Protein AF-A0A953X8Q7-F1 (afdb_monomer_lite)

Radius of gyration: 29.08 Å; chains: 1; bounding box: 88×38×94 Å

Sequence (220 aa):
MEESSAEGSDAPSERQLEYAWRWFEFHANQRTKIFNYMIVSCAILVAAYSDAIESHHFSAFTIALVGMLFSFCFGRLDRRNRELIWLSEDVLRELEKDFIFKSSTMSFSRSIDGHKKLFRTTRSILTRDAHDCVDGQGIGFRDITQQKGYFSSWFHVINSHKGEEGRLWRKQFVCGHHRFWFPFVSSAFLMLFFVFLIVSIIAMFSGAGGAEIERSIGET

Foldseek 3Di:
DDPPPPPPPPQPDPVLLVVLVVQLVVLVVVLVVLVVVLVVVLVVLVVQLVVCVPPPLPSNLVSLVVLLVVLVVSLVVNVVSVVSNVVSVVSNVVNVVRVVVVVVCVVCVVVVPPDDDDDPDPPDDPPDPDPPPPDDDDDDDPDPVVPPVVVVVVVCVLVVPPDPVSVVVVVCVVVCVVVPVPNVVSVVSSVVSVVSNVSSVVSVVVVVVVVVVVVVVVVD

Structure (mmCIF, N/CA/C/O backbone):
data_AF-A0A953X8Q7-F1
#
_entry.id   AF-A0A953X8Q7-F1
#
loop_
_atom_site.group_PDB
_atom_site.id
_atom_site.type_symbol
_atom_site.label_atom_id
_atom_site.label_alt_id
_atom_site.label_comp_id
_atom_site.label_asym_id
_atom_site.label_entity_id
_atom_site.label_seq_id
_atom_site.pdbx_PDB_ins_code
_atom_site.Cartn_x
_atom_site.Cartn_y
_atom_site.Cartn_z
_atom_site.occupancy
_atom_site.B_iso_or_equiv
_atom_site.auth_seq_id
_atom_site.auth_comp_id
_atom_site.auth_asym_id
_atom_site.auth_atom_id
_atom_site.pdbx_PDB_model_num
ATOM 1 N N . MET A 1 1 ? -55.482 4.670 28.794 1.00 48.78 1 MET A N 1
ATOM 2 C CA . MET A 1 1 ? -54.552 4.503 27.663 1.00 48.78 1 MET A CA 1
ATOM 3 C C . MET A 1 1 ? -53.172 4.731 28.250 1.00 48.78 1 MET A C 1
ATOM 5 O O . MET A 1 1 ? -52.783 5.872 28.449 1.00 48.78 1 MET A O 1
ATOM 9 N N . GLU A 1 2 ? -52.562 3.656 28.748 1.00 47.00 2 GLU A N 1
ATOM 10 C CA . GLU A 1 2 ? -51.271 3.695 29.438 1.00 47.00 2 GLU A CA 1
ATOM 11 C C . GLU A 1 2 ? -50.161 3.843 28.402 1.00 47.00 2 GLU A C 1
ATOM 13 O O . GLU A 1 2 ? -49.891 2.944 27.607 1.00 47.00 2 GLU A O 1
ATOM 18 N N . GLU A 1 3 ? -49.553 5.020 28.401 1.00 50.91 3 GLU A N 1
ATOM 19 C CA . GLU A 1 3 ? -48.318 5.314 27.698 1.00 50.91 3 GLU A CA 1
ATOM 20 C C . GLU A 1 3 ? -47.185 4.631 28.477 1.00 50.91 3 GLU A C 1
ATOM 22 O O . GLU A 1 3 ? -46.677 5.138 29.475 1.00 50.91 3 GLU A O 1
ATOM 27 N N . SER A 1 4 ? -46.876 3.399 28.068 1.00 52.94 4 SER A N 1
ATOM 28 C CA . SER A 1 4 ? -45.717 2.622 28.507 1.00 52.94 4 SER A CA 1
ATOM 29 C C . SER A 1 4 ? -44.447 3.331 28.034 1.00 52.94 4 SER A C 1
ATOM 31 O O . SER A 1 4 ? -43.912 3.037 26.964 1.00 52.94 4 SER A O 1
ATOM 33 N N . SER A 1 5 ? -43.995 4.293 28.835 1.00 48.69 5 SER A N 1
ATOM 34 C CA . SER A 1 5 ? -42.743 5.025 28.690 1.00 48.69 5 SER A CA 1
ATOM 35 C C . SER A 1 5 ? -41.586 4.045 28.521 1.00 48.69 5 SER A C 1
ATOM 37 O O . SER A 1 5 ? -41.145 3.408 29.477 1.00 48.69 5 SER A O 1
ATOM 39 N N . ALA A 1 6 ? -41.109 3.923 27.285 1.00 49.59 6 ALA A N 1
ATOM 40 C CA . ALA A 1 6 ? -39.886 3.229 26.934 1.00 49.59 6 ALA A CA 1
ATOM 41 C C . ALA A 1 6 ? -38.698 3.951 27.585 1.00 49.59 6 ALA A C 1
ATOM 43 O O . ALA A 1 6 ? -38.043 4.798 26.981 1.00 49.59 6 ALA A O 1
ATOM 44 N N . GLU A 1 7 ? -38.424 3.618 28.842 1.00 47.72 7 GLU A N 1
ATOM 45 C CA . GLU A 1 7 ? -37.160 3.901 29.511 1.00 47.72 7 GLU A CA 1
ATOM 46 C C . GLU A 1 7 ? -36.106 2.946 28.927 1.00 47.72 7 GLU A C 1
ATOM 48 O O . GLU A 1 7 ? -35.646 1.993 29.552 1.00 47.72 7 GLU A O 1
ATOM 53 N N . GLY A 1 8 ? -35.789 3.153 27.646 1.00 55.03 8 GLY A N 1
ATOM 54 C CA . GLY A 1 8 ? -34.650 2.528 26.996 1.00 55.03 8 GLY A CA 1
ATOM 55 C C . GLY A 1 8 ? -33.407 3.073 27.673 1.00 55.03 8 GLY A C 1
ATOM 56 O O . GLY A 1 8 ? -33.064 4.235 27.490 1.00 55.03 8 GLY A O 1
ATOM 57 N N . SER A 1 9 ? -32.776 2.268 28.523 1.00 52.97 9 SER A N 1
ATOM 58 C CA . SER A 1 9 ? -31.581 2.680 29.242 1.00 52.97 9 SER A CA 1
ATOM 59 C C . SER A 1 9 ? -30.517 3.128 28.238 1.00 52.97 9 SER A C 1
ATOM 61 O O . SER A 1 9 ? -29.942 2.297 27.538 1.00 52.97 9 SER A O 1
ATOM 63 N N . ASP A 1 10 ? -30.230 4.428 28.192 1.00 62.47 10 ASP A N 1
ATOM 64 C CA . ASP A 1 10 ? -29.231 5.043 27.306 1.00 62.47 10 ASP A CA 1
ATOM 65 C C . ASP A 1 10 ? -27.790 4.737 27.772 1.00 62.47 10 ASP A C 1
ATOM 67 O O . ASP A 1 10 ? -26.922 5.602 27.829 1.00 62.47 10 ASP A O 1
ATOM 71 N N . ALA A 1 11 ? -27.541 3.524 28.271 1.00 62.31 11 ALA A N 1
ATOM 72 C CA . ALA A 1 11 ? -26.192 3.024 28.474 1.00 62.31 11 ALA A CA 1
ATOM 73 C C . ALA A 1 11 ? -25.738 2.408 27.155 1.00 62.31 11 ALA A C 1
ATOM 75 O O . ALA A 1 11 ? -26.511 1.623 26.593 1.00 62.31 11 ALA A O 1
ATOM 76 N N . PRO A 1 12 ? -24.508 2.674 26.693 1.00 64.69 12 PRO A N 1
ATOM 77 C CA . PRO A 1 12 ? -23.952 1.834 25.662 1.00 64.69 12 PRO A CA 1
ATOM 78 C C . PRO A 1 12 ? -23.982 0.389 26.149 1.00 64.69 12 PRO A C 1
ATOM 80 O O . PRO A 1 12 ? -23.505 0.055 27.234 1.00 64.69 12 PRO A O 1
ATOM 83 N N . SER A 1 13 ? -24.633 -0.461 25.369 1.00 81.62 13 SER A N 1
ATOM 84 C CA . SER A 1 13 ? -24.682 -1.884 25.657 1.00 81.62 13 SER A CA 1
ATOM 85 C C . SER A 1 13 ? -23.292 -2.479 25.450 1.00 81.62 13 SER A C 1
ATOM 87 O O . SER A 1 13 ? -22.549 -2.061 24.562 1.00 81.62 13 SER A O 1
ATOM 89 N N . GLU A 1 14 ? -22.956 -3.516 26.212 1.00 85.88 14 GLU A N 1
ATOM 90 C CA . GLU A 1 14 ? -21.742 -4.319 26.000 1.00 85.88 14 GLU A CA 1
ATOM 91 C C . GLU A 1 14 ? -21.595 -4.759 24.528 1.00 85.88 14 GLU A C 1
ATOM 93 O O . GLU A 1 14 ? -20.496 -4.808 23.982 1.00 85.88 14 GLU A O 1
ATOM 98 N N . ARG A 1 15 ? -22.725 -4.966 23.837 1.00 87.69 15 ARG A N 1
ATOM 99 C CA . ARG A 1 15 ? -22.778 -5.285 22.404 1.00 87.69 15 ARG A CA 1
ATOM 100 C C . ARG A 1 15 ? -22.264 -4.160 21.503 1.00 87.69 15 ARG A C 1
ATOM 102 O O . ARG A 1 15 ? -21.645 -4.458 20.488 1.00 87.69 15 ARG A O 1
ATOM 109 N N . GLN A 1 16 ? -22.524 -2.896 21.836 1.00 90.31 16 GLN A N 1
ATOM 110 C CA . GLN A 1 16 ? -22.019 -1.752 21.066 1.00 90.31 16 GLN A CA 1
ATOM 111 C C . GLN A 1 16 ? -20.505 -1.619 21.217 1.00 90.31 16 GLN A C 1
ATOM 113 O O . GLN A 1 16 ? -19.820 -1.400 20.221 1.00 90.31 16 GLN A O 1
ATOM 118 N N . LEU A 1 17 ? -19.987 -1.819 22.434 1.00 90.12 17 LEU A N 1
ATOM 119 C CA . LEU A 1 17 ? -18.548 -1.814 22.690 1.00 90.12 17 LEU A CA 1
ATOM 120 C C . LEU A 1 17 ? -17.847 -2.957 21.943 1.00 90.12 17 LEU A C 1
ATOM 122 O O . LEU A 1 17 ? -16.886 -2.717 21.217 1.00 90.12 17 LEU A O 1
ATOM 126 N N . GLU A 1 18 ? -18.375 -4.180 22.045 1.00 91.00 18 GLU A N 1
ATOM 127 C CA . GLU A 1 18 ? -17.857 -5.351 21.327 1.00 91.00 18 GLU A CA 1
ATOM 128 C C . GLU A 1 18 ? -17.887 -5.145 19.803 1.00 91.00 18 GLU A C 1
ATOM 130 O O . GLU A 1 18 ? -16.933 -5.484 19.101 1.00 91.00 18 GLU A O 1
ATOM 135 N N . TYR A 1 19 ? -18.964 -4.561 19.267 1.00 94.00 19 TYR A N 1
ATOM 136 C CA . TYR A 1 19 ? -19.063 -4.247 17.842 1.00 94.00 19 TYR A CA 1
ATOM 137 C C . TYR A 1 19 ? -18.018 -3.211 17.406 1.00 94.00 19 TYR A C 1
ATOM 139 O O . TYR A 1 19 ? -17.304 -3.443 16.428 1.00 94.00 19 TYR A O 1
ATOM 147 N N . ALA A 1 20 ? -17.889 -2.100 18.139 1.00 93.25 20 ALA A N 1
ATOM 148 C CA . ALA A 1 20 ? -16.909 -1.055 17.848 1.00 93.25 20 ALA A CA 1
ATOM 149 C C . ALA A 1 20 ? -15.471 -1.595 17.910 1.00 93.25 20 ALA A C 1
ATOM 151 O O . ALA A 1 20 ? -14.655 -1.298 17.035 1.00 93.25 20 ALA A O 1
ATOM 152 N N . TRP A 1 21 ? -15.186 -2.459 18.887 1.00 94.38 21 TRP A N 1
ATOM 153 C CA . TRP A 1 21 ? -13.894 -3.122 19.020 1.00 94.38 21 TRP A CA 1
ATOM 154 C C . TRP A 1 21 ? -13.586 -4.041 17.834 1.00 94.38 21 TRP A C 1
ATOM 156 O O . TRP A 1 21 ? -12.521 -3.929 17.223 1.00 94.38 21 TRP A O 1
ATOM 166 N N . ARG A 1 22 ? -14.532 -4.904 17.440 1.00 94.75 22 ARG A N 1
ATOM 167 C CA . ARG A 1 22 ? -14.375 -5.780 16.263 1.00 94.75 22 ARG A CA 1
ATOM 168 C C . ARG A 1 22 ? -14.175 -4.988 14.975 1.00 94.75 22 ARG A C 1
ATOM 170 O O . ARG A 1 22 ? -13.391 -5.398 14.121 1.00 94.75 22 ARG A O 1
ATOM 177 N N . TRP A 1 23 ? -14.869 -3.862 14.830 1.00 94.88 23 TRP A N 1
ATOM 178 C CA . TRP A 1 23 ? -14.719 -2.970 13.683 1.00 94.88 23 TRP A CA 1
ATOM 179 C C . TRP A 1 23 ? -13.321 -2.331 13.633 1.00 94.88 23 TRP A C 1
ATOM 181 O O . TRP A 1 23 ? -12.663 -2.363 12.589 1.00 94.88 23 TRP A O 1
ATOM 191 N N . PHE A 1 24 ? -12.825 -1.820 14.765 1.00 93.94 24 PHE A N 1
ATOM 192 C CA . PHE A 1 24 ? -11.452 -1.320 14.889 1.00 93.94 24 PHE A CA 1
ATOM 193 C C . PHE A 1 24 ? -10.424 -2.407 14.539 1.00 93.94 24 PHE A C 1
ATOM 195 O O . PHE A 1 24 ? -9.555 -2.196 13.687 1.00 93.94 24 PHE A O 1
ATOM 202 N N . GLU A 1 25 ? -10.553 -3.597 15.138 1.00 93.62 25 GLU A N 1
ATOM 203 C CA . GLU A 1 25 ? -9.652 -4.732 14.908 1.00 93.62 25 GLU A CA 1
ATOM 204 C C . GLU A 1 25 ? -9.628 -5.139 13.428 1.00 93.62 25 GLU A C 1
ATOM 206 O O . GLU A 1 25 ? -8.561 -5.377 12.850 1.00 93.62 25 GLU A O 1
ATOM 211 N N . PHE A 1 26 ? -10.796 -5.184 12.785 1.00 95.06 26 PHE A N 1
ATOM 212 C CA . PHE A 1 26 ? -10.917 -5.509 11.370 1.00 95.06 26 PHE A CA 1
ATOM 213 C C . PHE A 1 26 ? -10.098 -4.556 10.484 1.00 95.06 26 PHE A C 1
ATOM 215 O O . PHE A 1 26 ? -9.301 -5.010 9.654 1.00 95.06 26 PHE A O 1
ATOM 222 N N . HIS A 1 27 ? -10.232 -3.241 10.679 1.00 92.25 27 HIS A N 1
ATOM 223 C CA . HIS A 1 27 ? -9.517 -2.253 9.866 1.00 92.25 27 HIS A CA 1
ATOM 224 C C . HIS A 1 27 ? -8.029 -2.136 10.207 1.00 92.25 27 HIS A C 1
ATOM 226 O O . HIS A 1 27 ? -7.212 -1.931 9.299 1.00 92.25 27 HIS A O 1
ATOM 232 N N . ALA A 1 28 ? -7.656 -2.336 11.474 1.00 90.06 28 ALA A N 1
ATOM 233 C CA . ALA A 1 28 ? -6.261 -2.441 11.885 1.00 90.06 28 ALA A CA 1
ATOM 234 C C . ALA A 1 28 ? -5.567 -3.613 11.167 1.00 90.06 28 ALA A C 1
ATOM 236 O O . ALA A 1 28 ? -4.535 -3.425 10.517 1.00 90.06 28 ALA A O 1
ATOM 237 N N . ASN A 1 29 ? -6.194 -4.794 11.171 1.00 91.88 29 ASN A N 1
ATOM 238 C CA . ASN A 1 29 ? -5.685 -5.977 10.474 1.00 91.88 29 ASN A CA 1
ATOM 239 C C . ASN A 1 29 ? -5.614 -5.778 8.954 1.00 91.88 29 ASN A C 1
ATOM 241 O O . ASN A 1 29 ? -4.653 -6.200 8.302 1.00 91.88 29 ASN A O 1
ATOM 245 N N . GLN A 1 30 ? -6.610 -5.111 8.368 1.00 93.81 30 GLN A N 1
ATOM 246 C CA . GLN A 1 30 ? -6.614 -4.787 6.943 1.00 93.81 30 GLN A CA 1
ATOM 247 C C . GLN A 1 30 ? -5.419 -3.900 6.557 1.00 93.81 30 GLN A C 1
ATOM 249 O O . GLN A 1 30 ? -4.782 -4.151 5.532 1.00 93.81 30 GLN A O 1
ATOM 254 N N . ARG A 1 31 ? -5.059 -2.915 7.390 1.00 93.00 31 ARG A N 1
ATOM 255 C CA . ARG A 1 31 ? -3.908 -2.034 7.138 1.00 93.00 31 ARG A CA 1
ATOM 256 C C . ARG A 1 31 ? -2.582 -2.800 7.134 1.00 93.00 31 ARG A C 1
ATOM 258 O O . ARG A 1 31 ? -1.771 -2.598 6.232 1.00 93.00 31 ARG A O 1
ATOM 265 N N . THR A 1 32 ? -2.385 -3.724 8.074 1.00 90.81 32 THR A N 1
ATOM 266 C CA . THR A 1 32 ? -1.184 -4.577 8.121 1.00 90.81 32 THR A CA 1
ATOM 267 C C . THR A 1 32 ? -1.067 -5.476 6.888 1.00 90.81 32 THR A C 1
ATOM 269 O O . THR A 1 32 ? 0.016 -5.597 6.318 1.00 90.81 32 THR A O 1
ATOM 272 N N . LYS A 1 33 ? -2.175 -6.067 6.418 1.00 94.31 33 LYS A N 1
ATOM 273 C CA . LYS A 1 33 ? -2.184 -6.874 5.181 1.00 94.31 33 LYS A CA 1
ATOM 274 C C . LYS A 1 33 ? -1.744 -6.063 3.965 1.00 94.31 33 LYS A C 1
ATOM 276 O O . LYS A 1 33 ? -0.877 -6.503 3.217 1.00 94.31 33 LYS A O 1
ATOM 281 N N . ILE A 1 34 ? -2.341 -4.884 3.781 1.00 93.12 34 ILE A N 1
ATOM 282 C CA . ILE A 1 34 ? -2.043 -3.997 2.649 1.00 93.12 34 ILE A CA 1
ATOM 283 C C . ILE A 1 34 ? -0.567 -3.584 2.674 1.00 93.12 34 ILE A C 1
ATOM 285 O O . ILE A 1 34 ? 0.095 -3.629 1.641 1.00 93.12 34 ILE A O 1
ATOM 289 N N . PHE A 1 35 ? -0.028 -3.256 3.850 1.00 90.38 35 PHE A N 1
ATOM 290 C CA . PHE A 1 35 ? 1.387 -2.922 4.003 1.00 90.38 35 PHE A CA 1
ATOM 291 C C . PHE A 1 35 ? 2.319 -4.065 3.582 1.00 90.38 35 PHE A C 1
ATOM 293 O O . PHE A 1 35 ? 3.262 -3.844 2.823 1.00 90.38 35 PHE A O 1
ATOM 300 N N . ASN A 1 36 ? 2.031 -5.294 4.015 1.00 94.25 36 ASN A N 1
ATOM 301 C CA . ASN A 1 36 ? 2.839 -6.455 3.646 1.00 94.25 36 ASN A CA 1
ATOM 302 C C . ASN A 1 36 ? 2.823 -6.695 2.129 1.00 94.25 36 ASN A C 1
ATOM 304 O O . ASN A 1 36 ? 3.876 -6.911 1.530 1.00 94.25 36 ASN A O 1
ATOM 308 N N . TYR A 1 37 ? 1.653 -6.598 1.489 1.00 95.06 37 TYR A N 1
ATOM 309 C CA . TYR A 1 37 ? 1.552 -6.732 0.033 1.00 95.06 37 TYR A CA 1
ATOM 310 C C . TYR A 1 37 ? 2.300 -5.632 -0.716 1.00 95.06 37 TYR A C 1
ATOM 312 O O . TYR A 1 37 ? 2.920 -5.913 -1.741 1.00 95.06 37 TYR A O 1
ATOM 320 N N . MET A 1 38 ? 2.286 -4.404 -0.200 1.00 93.69 38 MET A N 1
ATOM 321 C CA . MET A 1 38 ? 3.027 -3.290 -0.783 1.00 93.69 38 MET A CA 1
ATOM 322 C C . MET A 1 38 ? 4.537 -3.566 -0.791 1.00 93.69 38 MET A C 1
ATOM 324 O O . MET A 1 38 ? 5.164 -3.397 -1.831 1.00 93.69 38 MET A O 1
ATOM 328 N N . ILE A 1 39 ? 5.114 -4.034 0.326 1.00 94.56 39 ILE A N 1
ATOM 329 C CA . ILE A 1 39 ? 6.554 -4.346 0.409 1.00 94.56 39 ILE A CA 1
ATOM 330 C C . ILE A 1 39 ? 6.933 -5.445 -0.585 1.00 94.56 39 ILE A C 1
ATOM 332 O O . ILE A 1 39 ? 7.884 -5.278 -1.345 1.00 94.56 39 ILE A O 1
ATOM 336 N N . VAL A 1 40 ? 6.182 -6.550 -0.600 1.00 97.44 40 VAL A N 1
ATOM 337 C CA . VAL A 1 40 ? 6.463 -7.683 -1.497 1.00 97.44 40 VAL A CA 1
ATOM 338 C C . VAL A 1 40 ? 6.368 -7.253 -2.960 1.00 97.44 40 VAL A C 1
ATOM 340 O O . VAL A 1 40 ? 7.268 -7.531 -3.748 1.00 97.44 40 VAL A O 1
ATOM 343 N N . SER A 1 41 ? 5.315 -6.518 -3.317 1.00 95.44 41 SER A N 1
ATOM 344 C CA . SER A 1 41 ? 5.124 -6.032 -4.688 1.00 95.44 41 SER A CA 1
ATOM 345 C C . SER A 1 41 ? 6.216 -5.043 -5.091 1.00 95.44 41 SER A C 1
ATOM 347 O O . SER A 1 41 ? 6.718 -5.104 -6.209 1.00 95.44 41 SER A O 1
ATOM 349 N N . CYS A 1 42 ? 6.634 -4.163 -4.177 1.00 95.38 42 CYS A N 1
ATOM 350 C CA . CYS A 1 42 ? 7.732 -3.242 -4.433 1.00 95.38 42 CYS A CA 1
ATOM 351 C C . CYS A 1 42 ? 9.053 -3.981 -4.665 1.00 95.38 42 CYS A C 1
ATOM 353 O O . CYS A 1 42 ? 9.782 -3.622 -5.582 1.00 95.38 42 CYS A O 1
ATOM 355 N N . ALA A 1 43 ? 9.359 -5.013 -3.875 1.00 97.31 43 ALA A N 1
ATOM 356 C CA . ALA A 1 43 ? 10.572 -5.807 -4.060 1.00 97.31 43 ALA A CA 1
ATOM 357 C C . ALA A 1 43 ? 10.608 -6.468 -5.448 1.00 97.31 43 ALA A C 1
ATOM 359 O O . ALA A 1 43 ? 11.629 -6.411 -6.130 1.00 97.31 43 ALA A O 1
ATOM 360 N N . ILE A 1 44 ? 9.474 -7.021 -5.895 1.00 98.12 44 ILE A N 1
ATOM 361 C CA . ILE A 1 44 ? 9.333 -7.615 -7.232 1.00 98.12 44 ILE A CA 1
ATOM 362 C C . ILE A 1 44 ? 9.537 -6.557 -8.326 1.00 98.12 44 ILE A C 1
ATOM 364 O O . ILE A 1 44 ? 10.287 -6.792 -9.269 1.00 98.12 44 ILE A O 1
ATOM 368 N N . LEU A 1 45 ? 8.906 -5.386 -8.199 1.00 97.56 45 LEU A N 1
ATOM 369 C CA . LEU A 1 45 ? 9.023 -4.307 -9.185 1.00 97.56 45 LEU A CA 1
ATOM 370 C C . LEU A 1 45 ? 10.442 -3.738 -9.272 1.00 97.56 45 LEU A C 1
ATOM 372 O O . LEU A 1 45 ? 10.915 -3.464 -10.370 1.00 97.56 45 LEU A O 1
ATOM 376 N N . VAL A 1 46 ? 11.127 -3.578 -8.135 1.00 96.81 46 VAL A N 1
ATOM 377 C CA . VAL A 1 46 ? 12.527 -3.132 -8.101 1.00 96.81 46 VAL A CA 1
ATOM 378 C C . VAL A 1 46 ? 13.424 -4.159 -8.789 1.00 96.81 46 VAL A C 1
ATOM 380 O O . VAL A 1 46 ? 14.218 -3.774 -9.638 1.00 96.81 46 VAL A O 1
ATOM 383 N N . ALA A 1 47 ? 13.259 -5.452 -8.494 1.00 97.62 47 ALA A N 1
ATOM 384 C CA . ALA A 1 47 ? 14.032 -6.510 -9.143 1.00 97.62 47 ALA A CA 1
ATOM 385 C C . ALA A 1 47 ? 13.796 -6.556 -10.663 1.00 97.62 47 ALA A C 1
ATOM 387 O O . ALA A 1 47 ? 14.752 -6.611 -11.431 1.00 97.62 47 ALA A O 1
ATOM 388 N N . ALA A 1 48 ? 12.535 -6.464 -11.102 1.00 97.00 48 ALA A N 1
ATOM 389 C CA . ALA A 1 48 ? 12.187 -6.423 -12.521 1.00 97.00 48 ALA A CA 1
ATOM 390 C C . ALA A 1 48 ? 12.762 -5.182 -13.226 1.00 97.00 48 ALA A C 1
ATOM 392 O O . ALA A 1 48 ? 13.209 -5.262 -14.366 1.00 97.00 48 ALA A O 1
ATOM 393 N N . TYR A 1 49 ? 12.771 -4.031 -12.548 1.00 96.81 49 TYR A N 1
ATOM 394 C CA . TYR A 1 49 ? 13.366 -2.808 -13.078 1.00 96.81 49 TYR A CA 1
ATOM 395 C C . TYR A 1 49 ? 14.890 -2.928 -13.220 1.00 96.81 49 TYR A C 1
ATOM 397 O O . TYR A 1 49 ? 15.437 -2.534 -14.249 1.00 96.81 49 TYR A O 1
ATOM 405 N N . SER A 1 50 ? 15.563 -3.491 -12.210 1.00 95.62 50 SER A N 1
ATOM 406 C CA . SER A 1 50 ? 17.010 -3.728 -12.232 1.00 95.62 50 SER A CA 1
ATOM 407 C C . SER A 1 50 ? 17.442 -4.634 -13.385 1.00 95.62 50 SER A C 1
ATOM 409 O O . SER A 1 50 ? 18.470 -4.366 -13.988 1.00 95.62 50 SER A O 1
ATOM 411 N N . ASP A 1 51 ? 16.653 -5.654 -13.721 1.00 96.25 51 ASP A N 1
ATOM 412 C CA . ASP A 1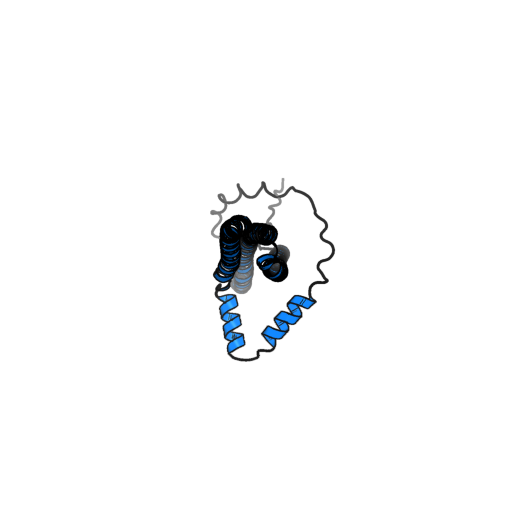 51 ? 16.913 -6.526 -14.875 1.00 96.25 51 ASP A CA 1
ATOM 413 C C . ASP A 1 51 ? 16.673 -5.800 -16.216 1.00 96.25 51 ASP A C 1
ATOM 415 O O . ASP A 1 51 ? 17.463 -5.884 -17.155 1.00 96.25 51 ASP A O 1
ATOM 419 N N . ALA A 1 52 ? 15.604 -5.003 -16.303 1.00 95.25 52 ALA A N 1
ATOM 420 C CA . ALA A 1 52 ? 15.208 -4.356 -17.551 1.00 95.25 52 ALA A CA 1
ATOM 421 C C . ALA A 1 52 ? 16.096 -3.169 -17.967 1.00 95.25 52 ALA A C 1
ATOM 423 O O . ALA A 1 52 ? 16.162 -2.852 -19.159 1.00 95.25 52 ALA A O 1
ATOM 424 N N . ILE A 1 53 ? 16.746 -2.482 -17.019 1.00 93.88 53 ILE A N 1
ATOM 425 C CA . ILE A 1 53 ? 17.448 -1.216 -17.293 1.00 93.88 53 ILE A CA 1
ATOM 426 C C . ILE A 1 53 ? 18.641 -1.377 -18.244 1.00 93.88 53 ILE A C 1
ATOM 428 O O . ILE A 1 53 ? 18.914 -0.465 -19.026 1.00 93.88 53 ILE A O 1
ATOM 432 N N . GLU A 1 54 ? 19.313 -2.530 -18.210 1.00 88.12 54 GLU A N 1
ATOM 433 C CA . GLU A 1 54 ? 20.535 -2.783 -18.981 1.00 88.12 54 GLU A CA 1
ATOM 434 C C . GLU A 1 54 ? 20.245 -3.145 -20.441 1.00 88.12 54 GLU A C 1
ATOM 436 O O . GLU A 1 54 ? 20.963 -2.714 -21.338 1.00 88.12 54 GLU A O 1
ATOM 441 N N . SER A 1 55 ? 19.177 -3.910 -20.689 1.00 84.94 55 SER A N 1
ATOM 442 C CA . SER A 1 55 ? 18.923 -4.510 -22.009 1.00 84.94 55 SER A CA 1
ATOM 443 C C . SER A 1 55 ? 17.734 -3.899 -22.753 1.00 84.94 55 SER A C 1
ATOM 445 O O . SER A 1 55 ? 17.703 -3.891 -23.984 1.00 84.94 55 SER A O 1
ATOM 447 N N . HIS A 1 56 ? 16.727 -3.389 -22.035 1.00 91.00 56 HIS A N 1
ATOM 448 C CA . HIS A 1 56 ? 15.439 -3.019 -22.623 1.00 91.00 56 HIS A CA 1
ATOM 449 C C . HIS A 1 56 ? 14.858 -1.750 -21.987 1.00 91.00 56 HIS A C 1
ATOM 451 O O . HIS A 1 56 ? 13.933 -1.804 -21.173 1.00 91.00 56 HIS A O 1
ATOM 457 N N . HIS A 1 57 ? 15.339 -0.580 -22.420 1.00 90.81 57 HIS A N 1
ATOM 458 C CA . HIS A 1 57 ? 14.925 0.715 -21.860 1.00 90.81 57 HIS A CA 1
ATOM 459 C C . HIS A 1 57 ? 13.408 0.970 -21.919 1.00 90.81 57 HIS A C 1
ATOM 461 O O . HIS A 1 57 ? 12.846 1.548 -20.990 1.00 90.81 57 HIS A O 1
ATOM 467 N N . PHE A 1 58 ? 12.718 0.495 -22.965 1.00 91.62 58 PHE A N 1
ATOM 468 C CA . PHE A 1 58 ? 11.256 0.594 -23.037 1.00 91.62 58 PHE A CA 1
ATOM 469 C C . PHE A 1 58 ? 10.569 -0.261 -21.960 1.00 91.62 58 PHE A C 1
ATOM 471 O O . PHE A 1 58 ? 9.651 0.208 -21.289 1.00 91.62 58 PHE A O 1
ATOM 478 N N . SER A 1 59 ? 11.048 -1.487 -21.729 1.00 95.00 59 SER A N 1
ATOM 479 C CA . SER A 1 59 ? 10.547 -2.344 -20.650 1.00 95.00 59 SER A CA 1
ATOM 480 C C . SER A 1 59 ? 10.786 -1.698 -19.282 1.00 95.00 59 SER A C 1
ATOM 482 O O . SER A 1 59 ? 9.849 -1.608 -18.489 1.00 95.00 59 SER A O 1
ATOM 484 N N . ALA A 1 60 ? 11.981 -1.152 -19.034 1.00 95.44 60 ALA A N 1
ATOM 485 C CA . ALA A 1 60 ? 12.297 -0.434 -17.795 1.00 95.44 60 ALA A CA 1
ATOM 486 C C . ALA A 1 60 ? 11.347 0.756 -17.558 1.00 95.44 60 ALA A C 1
ATOM 488 O O . ALA A 1 60 ? 10.789 0.897 -16.466 1.00 95.44 60 ALA A O 1
ATOM 489 N N . PHE A 1 61 ? 11.069 1.541 -18.605 1.00 95.56 61 PHE A N 1
ATOM 490 C CA . PHE A 1 61 ? 10.092 2.629 -18.557 1.00 95.56 61 PHE A CA 1
ATOM 491 C C . PHE A 1 61 ? 8.689 2.133 -18.176 1.00 95.56 61 PHE A C 1
ATOM 493 O O . PHE A 1 61 ? 8.057 2.696 -17.278 1.00 95.56 61 PHE A O 1
ATOM 500 N N . THR A 1 62 ? 8.201 1.059 -18.809 1.00 96.75 62 THR A N 1
ATOM 501 C CA . THR A 1 62 ? 6.870 0.510 -18.492 1.00 96.75 62 THR A CA 1
ATOM 502 C C . THR A 1 62 ? 6.779 0.000 -17.053 1.00 96.75 62 THR A C 1
ATOM 504 O O . THR A 1 62 ? 5.782 0.260 -16.379 1.00 96.75 62 THR A O 1
ATOM 507 N N . ILE A 1 63 ? 7.830 -0.648 -16.540 1.00 97.38 63 ILE A N 1
ATOM 508 C CA . ILE A 1 63 ? 7.891 -1.132 -15.154 1.00 97.38 63 ILE A CA 1
ATOM 509 C C . ILE A 1 63 ? 7.879 0.045 -14.173 1.00 97.38 63 ILE A C 1
ATOM 511 O O . ILE A 1 63 ? 7.123 0.019 -13.200 1.00 97.38 63 ILE A O 1
ATOM 515 N N . ALA A 1 64 ? 8.655 1.100 -14.439 1.00 97.44 64 ALA A N 1
ATOM 516 C CA . ALA A 1 64 ? 8.664 2.303 -13.610 1.00 97.44 64 ALA A CA 1
ATOM 517 C C . ALA A 1 64 ? 7.287 2.988 -13.580 1.00 97.44 64 ALA A C 1
ATOM 519 O O . ALA A 1 64 ? 6.805 3.373 -12.511 1.00 97.44 64 ALA A O 1
ATOM 520 N N . LEU A 1 65 ? 6.612 3.071 -14.732 1.00 96.94 65 LEU A N 1
ATOM 521 C CA . LEU A 1 65 ? 5.260 3.621 -14.839 1.00 96.94 65 LEU A CA 1
ATOM 522 C C . LEU A 1 65 ? 4.244 2.797 -14.033 1.00 96.94 65 LEU A C 1
ATOM 524 O O . LEU A 1 65 ? 3.453 3.360 -13.272 1.00 96.94 65 LEU A O 1
ATOM 528 N N . VAL A 1 66 ? 4.290 1.466 -14.150 1.00 97.81 66 VAL A N 1
ATOM 529 C CA . VAL A 1 66 ? 3.437 0.557 -13.369 1.00 97.81 66 VAL A CA 1
ATOM 530 C C . VAL A 1 66 ? 3.707 0.713 -11.873 1.00 97.81 66 VAL A C 1
ATOM 532 O O . VAL A 1 66 ? 2.758 0.841 -11.101 1.00 97.81 66 VAL A O 1
ATOM 535 N N . GLY A 1 67 ? 4.971 0.777 -11.450 1.00 96.75 67 GLY A N 1
ATOM 536 C CA . GLY A 1 67 ? 5.330 0.967 -10.044 1.00 96.75 67 GLY A CA 1
ATOM 537 C C . GLY A 1 67 ? 4.876 2.310 -9.469 1.00 96.75 67 GLY A C 1
ATOM 538 O O . GLY A 1 67 ? 4.415 2.370 -8.324 1.00 96.75 67 GLY A O 1
ATOM 539 N N . MET A 1 68 ? 4.902 3.376 -10.272 1.00 96.81 68 MET A N 1
ATOM 540 C CA . MET A 1 68 ? 4.362 4.683 -9.895 1.00 96.81 68 MET A CA 1
ATOM 541 C C . MET A 1 68 ? 2.838 4.627 -9.686 1.00 96.81 68 MET A C 1
ATOM 543 O O . MET A 1 68 ? 2.342 5.053 -8.639 1.00 96.81 68 MET A O 1
ATOM 547 N N . LEU A 1 69 ? 2.091 4.051 -10.639 1.00 96.75 69 LEU A N 1
ATOM 548 C CA . LEU A 1 69 ? 0.634 3.873 -10.529 1.00 96.75 69 LEU A CA 1
ATOM 549 C C . LEU A 1 69 ? 0.257 2.992 -9.334 1.00 96.75 69 LEU A C 1
ATOM 551 O O . LEU A 1 69 ? -0.684 3.300 -8.597 1.00 96.75 69 LEU A O 1
ATOM 555 N N . PHE A 1 70 ? 1.016 1.922 -9.112 1.00 96.12 70 PHE A N 1
ATOM 556 C CA . PHE A 1 70 ? 0.827 1.013 -7.992 1.00 96.12 70 PHE A CA 1
ATOM 557 C C . PHE A 1 70 ? 1.034 1.737 -6.656 1.00 96.12 70 PHE A C 1
ATOM 559 O O . PHE A 1 70 ? 0.159 1.699 -5.790 1.00 96.12 70 PHE A O 1
ATOM 566 N N . SER A 1 71 ? 2.131 2.488 -6.517 1.00 95.19 71 SER A N 1
ATOM 567 C CA . SER A 1 71 ? 2.428 3.289 -5.319 1.00 95.19 71 SER A CA 1
ATOM 568 C C . SER A 1 71 ? 1.328 4.310 -5.021 1.00 95.19 71 SER A C 1
ATOM 570 O O . SER A 1 71 ? 0.915 4.464 -3.869 1.00 95.19 71 SER A O 1
ATOM 572 N N . PHE A 1 72 ? 0.790 4.958 -6.059 1.00 95.12 72 PHE A N 1
ATOM 573 C CA . PHE A 1 72 ? -0.339 5.877 -5.928 1.00 95.12 72 PHE A CA 1
ATOM 574 C C . PHE A 1 72 ? -1.616 5.173 -5.437 1.00 95.12 72 PHE A C 1
ATOM 576 O O . PHE A 1 72 ? -2.264 5.651 -4.501 1.00 95.12 72 PHE A O 1
ATOM 583 N N . CYS A 1 73 ? -1.966 4.019 -6.018 1.00 95.81 73 CYS A N 1
ATOM 584 C CA . CYS A 1 73 ? -3.142 3.242 -5.616 1.00 95.81 73 CYS A CA 1
ATOM 585 C C . CYS A 1 73 ? -3.058 2.795 -4.150 1.00 95.81 73 CYS A C 1
ATOM 587 O O . CYS A 1 73 ? -4.014 2.975 -3.390 1.00 95.81 73 CYS A O 1
ATOM 589 N N . PHE A 1 74 ? -1.900 2.279 -3.726 1.00 93.75 74 PHE A N 1
ATOM 590 C CA . PHE A 1 74 ? -1.661 1.893 -2.333 1.00 93.75 74 PHE A CA 1
ATOM 591 C C . PHE A 1 74 ? -1.739 3.086 -1.380 1.00 93.75 74 PHE A C 1
ATOM 593 O O . PHE A 1 74 ? -2.354 2.972 -0.320 1.00 93.75 74 PHE A O 1
ATOM 600 N N . GLY A 1 75 ? -1.209 4.248 -1.774 1.00 92.12 75 GLY A N 1
ATOM 601 C CA . GLY A 1 75 ? -1.323 5.479 -0.991 1.00 92.12 75 GLY A CA 1
ATOM 602 C C . GLY A 1 75 ? -2.775 5.901 -0.747 1.00 92.12 75 GLY A C 1
ATOM 603 O O . GLY A 1 75 ? -3.138 6.290 0.368 1.00 92.12 75 GLY A O 1
ATOM 604 N N . ARG A 1 76 ? -3.648 5.767 -1.756 1.00 94.56 76 ARG A N 1
ATOM 605 C CA . ARG A 1 76 ? -5.085 6.055 -1.593 1.00 94.56 76 ARG A CA 1
ATOM 606 C C . ARG A 1 76 ? -5.792 5.030 -0.709 1.00 94.56 76 ARG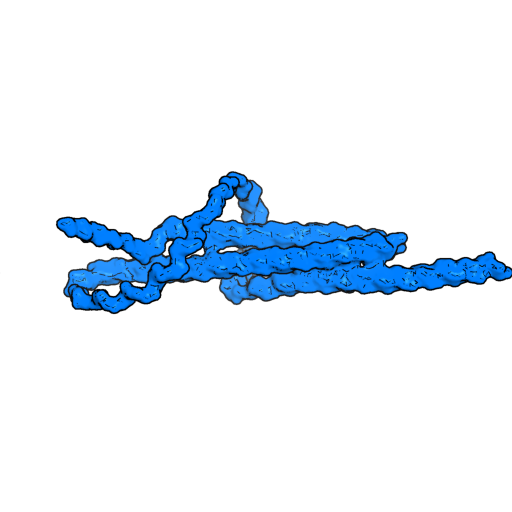 A C 1
ATOM 608 O O . ARG A 1 76 ? -6.584 5.425 0.148 1.00 94.56 76 ARG A O 1
ATOM 615 N N . LEU A 1 77 ? -5.502 3.741 -0.891 1.00 93.12 77 LEU A N 1
ATOM 616 C CA . LEU A 1 77 ? -6.072 2.670 -0.068 1.00 93.12 77 LEU A CA 1
ATOM 617 C C . LEU A 1 77 ? -5.681 2.818 1.408 1.00 93.12 77 LEU A C 1
ATOM 619 O O . LEU A 1 77 ? -6.547 2.726 2.278 1.00 93.12 77 LEU A O 1
ATOM 623 N N . ASP A 1 78 ? -4.411 3.115 1.696 1.00 92.12 78 ASP A N 1
ATOM 624 C CA . ASP A 1 78 ? -3.931 3.350 3.062 1.00 92.12 78 ASP A CA 1
ATOM 625 C C . ASP A 1 78 ? -4.576 4.595 3.690 1.00 92.12 78 ASP A C 1
ATOM 627 O O . ASP A 1 78 ? -4.962 4.563 4.860 1.00 92.12 78 ASP A O 1
ATOM 631 N N . ARG A 1 79 ? -4.772 5.677 2.920 1.00 92.25 79 ARG A N 1
ATOM 632 C CA . ARG A 1 79 ? -5.495 6.863 3.406 1.00 92.25 79 ARG A CA 1
ATOM 633 C C . ARG A 1 79 ? -6.920 6.535 3.832 1.00 92.25 79 ARG A C 1
ATOM 635 O O . ARG A 1 79 ? -7.294 6.894 4.945 1.00 92.25 79 ARG A O 1
ATOM 642 N N . ARG A 1 80 ? -7.672 5.816 2.998 1.00 94.12 80 ARG A N 1
ATOM 643 C CA . ARG A 1 80 ? -9.039 5.403 3.337 1.00 94.12 80 ARG A CA 1
ATOM 644 C C . ARG A 1 80 ? -9.063 4.534 4.598 1.00 94.12 80 ARG A C 1
ATOM 646 O O . ARG A 1 80 ? -9.873 4.756 5.487 1.00 94.12 80 ARG A O 1
ATOM 653 N N . ASN A 1 81 ? -8.157 3.560 4.702 1.00 91.25 81 ASN A N 1
ATOM 654 C CA . ASN A 1 81 ? -8.090 2.684 5.875 1.00 91.25 81 ASN A CA 1
ATOM 655 C C . ASN A 1 81 ? -7.756 3.439 7.164 1.00 91.25 81 ASN A C 1
ATOM 657 O O . ASN A 1 81 ? -8.286 3.115 8.222 1.00 91.25 81 ASN A O 1
ATOM 661 N N . ARG A 1 82 ? -6.896 4.454 7.081 1.00 89.81 82 ARG A N 1
ATOM 662 C CA . ARG A 1 82 ? -6.579 5.334 8.208 1.00 89.81 82 ARG A CA 1
ATOM 663 C C . ARG A 1 82 ? -7.798 6.124 8.681 1.00 89.81 82 ARG A C 1
ATOM 665 O O . ARG A 1 82 ? -8.011 6.192 9.884 1.00 89.81 82 ARG A O 1
ATOM 672 N N . GLU A 1 83 ? -8.590 6.672 7.762 1.00 92.38 83 GLU A N 1
ATOM 673 C CA . GLU A 1 83 ? -9.819 7.404 8.102 1.00 92.38 83 GLU A CA 1
ATOM 674 C C . GLU A 1 83 ? -10.831 6.491 8.825 1.00 92.38 83 GLU A C 1
ATOM 676 O O . GLU A 1 83 ? -11.408 6.892 9.833 1.00 92.38 83 GLU A O 1
ATOM 681 N N . LEU A 1 84 ? -10.964 5.229 8.395 1.00 93.44 84 LEU A N 1
ATOM 682 C CA . LEU A 1 84 ? -11.837 4.241 9.051 1.00 93.44 84 LEU A CA 1
ATOM 683 C C . LEU A 1 84 ? -11.363 3.854 10.458 1.00 93.44 84 LEU A C 1
ATOM 685 O O . LEU A 1 84 ? -12.185 3.702 11.362 1.00 93.44 84 LEU A O 1
ATOM 689 N N . ILE A 1 85 ? -10.048 3.720 10.658 1.00 92.75 85 ILE A N 1
ATOM 690 C CA . ILE A 1 85 ? -9.478 3.464 11.987 1.00 92.75 85 ILE A CA 1
ATOM 691 C C . ILE A 1 85 ? -9.760 4.649 12.912 1.00 92.75 85 ILE A C 1
ATOM 693 O O . ILE A 1 85 ? -10.195 4.440 14.040 1.00 92.75 85 ILE A O 1
ATOM 697 N N . TRP A 1 86 ? -9.580 5.884 12.442 1.00 90.31 86 TRP A N 1
ATOM 698 C CA . TRP A 1 86 ? -9.858 7.073 13.253 1.00 90.31 86 TRP A CA 1
ATOM 699 C C . TRP A 1 86 ? -11.318 7.168 13.671 1.00 90.31 86 TRP A C 1
ATOM 701 O O . TRP A 1 86 ? -11.588 7.378 14.848 1.00 90.31 86 TRP A O 1
ATOM 711 N N . LEU A 1 87 ? -12.245 6.911 12.745 1.00 93.50 87 LEU A N 1
ATOM 712 C CA . LEU A 1 87 ? -13.666 6.860 13.073 1.00 93.50 87 LEU A CA 1
ATOM 713 C C . LEU A 1 87 ? -13.949 5.823 14.172 1.00 93.50 87 LEU A C 1
ATOM 715 O O . LEU A 1 87 ? -14.694 6.091 15.108 1.00 93.50 87 LEU A O 1
ATOM 719 N N . SER A 1 88 ? -13.320 4.649 14.088 1.00 93.06 88 SER A N 1
ATOM 720 C CA . SER A 1 88 ? -13.499 3.597 15.091 1.00 93.06 88 SER A CA 1
ATOM 721 C C . SER A 1 88 ? -12.866 3.923 16.447 1.00 93.06 88 SER A C 1
ATOM 723 O O . SER A 1 88 ? -13.441 3.586 17.477 1.00 93.06 88 SER A O 1
ATOM 725 N N . GLU A 1 89 ? -11.724 4.618 16.461 1.00 92.81 89 GLU A N 1
ATOM 726 C CA . GLU A 1 89 ? -11.089 5.110 17.688 1.00 92.81 89 GLU A CA 1
ATOM 727 C C . GLU A 1 89 ? -11.966 6.146 18.393 1.00 92.81 89 GLU A C 1
ATOM 729 O O . GLU A 1 89 ? -12.081 6.114 19.617 1.00 92.81 89 GLU A O 1
ATOM 734 N N . ASP A 1 90 ? -12.578 7.062 17.642 1.00 92.31 90 ASP A N 1
ATOM 735 C CA . ASP A 1 90 ? -13.430 8.103 18.214 1.00 92.31 90 ASP A CA 1
ATOM 736 C C . ASP A 1 90 ? -14.703 7.498 18.825 1.00 92.31 90 ASP A C 1
ATOM 738 O O . ASP A 1 90 ? -15.017 7.789 19.980 1.00 92.31 90 ASP A O 1
ATOM 742 N N . VAL A 1 91 ? -15.346 6.550 18.130 1.00 92.56 91 VAL A N 1
ATOM 743 C CA . VAL A 1 91 ? -16.492 5.793 18.667 1.00 92.56 91 VAL A CA 1
ATOM 744 C C . VAL A 1 91 ? -16.104 5.001 19.921 1.00 92.56 91 VAL A C 1
ATOM 746 O O . VAL A 1 91 ? -16.817 5.043 20.921 1.00 92.56 91 VAL A O 1
ATOM 749 N N . LEU A 1 92 ? -14.962 4.305 19.914 1.00 92.56 92 LEU A N 1
ATOM 750 C CA . LEU A 1 92 ? -14.481 3.566 21.088 1.00 92.56 92 LEU A CA 1
ATOM 751 C C . LEU A 1 92 ? -14.253 4.490 22.290 1.00 92.56 92 LEU A C 1
ATOM 753 O O . LEU A 1 92 ? -14.690 4.170 23.393 1.00 92.56 92 LEU A O 1
ATOM 757 N N . ARG A 1 93 ? -13.638 5.661 22.086 1.00 89.94 93 ARG A N 1
ATOM 758 C CA . ARG A 1 93 ? -13.411 6.645 23.158 1.00 89.94 93 ARG A CA 1
ATOM 759 C C . ARG A 1 93 ? -14.707 7.161 23.770 1.00 89.94 93 ARG A C 1
ATOM 761 O O . ARG A 1 93 ? -14.726 7.452 24.964 1.00 89.94 93 ARG A O 1
ATOM 768 N N . GLU A 1 94 ? -15.755 7.343 22.974 1.00 90.19 94 GLU A N 1
ATOM 769 C CA . GLU A 1 94 ? -17.068 7.765 23.471 1.00 90.19 94 GLU A CA 1
ATOM 770 C C . GLU A 1 94 ? -17.725 6.653 24.296 1.00 90.19 94 GLU A C 1
ATOM 772 O O . GLU A 1 94 ? -18.092 6.883 25.449 1.00 90.19 94 GLU A O 1
ATOM 777 N N . LEU A 1 95 ? -17.757 5.426 23.765 1.00 89.06 95 LEU A N 1
ATOM 778 C CA . LEU A 1 95 ? -18.334 4.268 24.455 1.00 89.06 95 LEU A CA 1
ATOM 779 C C . LEU A 1 95 ? -17.600 3.937 25.767 1.00 89.06 95 LEU A C 1
ATOM 781 O O . LEU A 1 95 ? -18.237 3.597 26.765 1.00 89.06 95 LEU A O 1
ATOM 785 N N . GLU A 1 96 ? -16.271 4.055 25.795 1.00 87.44 96 GLU A N 1
ATOM 786 C CA . GLU A 1 96 ? -15.459 3.812 26.993 1.00 87.44 96 GLU A CA 1
ATOM 787 C C . GLU A 1 96 ? -15.696 4.854 28.090 1.00 87.44 96 GLU A C 1
ATOM 789 O O . GLU A 1 96 ? -15.785 4.494 29.268 1.00 87.44 96 GLU A O 1
ATOM 794 N N . LYS A 1 97 ? -15.827 6.140 27.732 1.00 86.81 97 LYS A N 1
ATOM 795 C CA . LYS A 1 97 ? -16.159 7.201 28.699 1.00 86.81 97 LYS A CA 1
ATOM 796 C C . LYS A 1 97 ? -17.477 6.883 29.391 1.00 86.81 97 LYS A C 1
ATOM 798 O O . LYS A 1 97 ? -17.541 6.882 30.621 1.00 86.81 97 LYS A O 1
ATOM 803 N N . ASP A 1 98 ? -18.495 6.550 28.615 1.00 82.38 98 ASP A N 1
ATOM 804 C CA . ASP A 1 98 ? -19.809 6.223 29.150 1.00 82.38 98 ASP A CA 1
ATOM 805 C C . ASP A 1 98 ? -19.758 4.988 30.061 1.00 82.38 98 ASP A C 1
ATOM 807 O O . ASP A 1 98 ? -20.329 5.009 31.151 1.00 82.38 98 ASP A O 1
ATOM 811 N N . PHE A 1 99 ? -19.012 3.942 29.689 1.00 79.56 99 PHE A N 1
ATOM 812 C CA . PHE A 1 99 ? -18.842 2.747 30.525 1.00 79.56 99 PHE A CA 1
ATOM 813 C C . PHE A 1 99 ? -18.146 3.044 31.866 1.00 79.56 99 PHE A C 1
ATOM 815 O O . PHE A 1 99 ? -18.626 2.633 32.928 1.00 79.56 99 PHE A O 1
ATOM 822 N N . ILE A 1 100 ? -17.032 3.783 31.846 1.00 78.00 100 ILE A N 1
ATOM 823 C CA . ILE A 1 100 ? -16.214 4.058 33.039 1.00 78.00 100 ILE A CA 1
ATOM 824 C C . ILE A 1 100 ? -16.941 5.012 34.004 1.00 78.00 100 ILE A C 1
ATOM 826 O O . ILE A 1 100 ? -17.003 4.767 35.219 1.00 78.00 100 ILE A O 1
ATOM 830 N N . PHE A 1 101 ? -17.535 6.092 33.487 1.00 73.06 101 PHE A N 1
ATOM 831 C CA . PHE A 1 101 ? -18.193 7.106 34.317 1.00 73.06 101 PHE A CA 1
ATOM 832 C C . PHE A 1 101 ? -19.581 6.669 34.813 1.00 73.06 101 PHE A C 1
ATOM 834 O O . PHE A 1 101 ? -19.968 7.033 35.930 1.00 73.06 101 PHE A O 1
ATOM 841 N N . LYS A 1 102 ? -20.302 5.815 34.070 1.00 63.31 102 LYS A N 1
ATOM 842 C CA . LYS A 1 102 ? -21.579 5.237 34.528 1.00 63.31 102 LYS A CA 1
ATOM 843 C C . LYS A 1 102 ? -21.387 4.183 35.622 1.00 63.31 102 LYS A C 1
ATOM 845 O O . LYS A 1 102 ? -22.151 4.151 36.586 1.00 63.31 102 LYS A O 1
ATOM 850 N N . SER A 1 103 ? -20.317 3.385 35.552 1.00 56.28 103 SER A N 1
ATOM 851 C CA . SER A 1 103 ? -19.979 2.439 36.628 1.00 56.28 103 SER A CA 1
ATOM 852 C C . SER A 1 103 ? -19.602 3.155 37.934 1.00 56.28 103 SER A C 1
ATOM 854 O O . SER A 1 103 ? -19.934 2.693 39.027 1.00 56.28 103 SER A O 1
ATOM 856 N N . SER A 1 104 ? -18.945 4.312 37.834 1.00 54.16 104 SER A N 1
ATOM 857 C CA . SER A 1 104 ? -18.526 5.108 38.996 1.00 54.16 104 SER A CA 1
ATOM 858 C C . SER A 1 104 ? -19.707 5.818 39.668 1.00 54.16 104 SER A C 1
ATOM 860 O O . SER A 1 104 ? -19.776 5.904 40.894 1.00 54.16 104 SER A O 1
ATOM 862 N N . THR A 1 105 ? -20.687 6.263 38.877 1.00 53.16 105 THR A N 1
ATOM 863 C CA . THR A 1 105 ? -21.905 6.901 39.392 1.00 53.16 105 THR A CA 1
ATOM 864 C C . THR A 1 105 ? -22.905 5.903 39.972 1.00 53.16 105 THR A C 1
ATOM 866 O O . THR A 1 105 ? -23.553 6.256 40.948 1.00 53.16 105 THR A O 1
ATOM 869 N N . MET A 1 106 ? -22.992 4.648 39.510 1.00 49.94 106 MET A N 1
ATOM 870 C CA . MET A 1 106 ? -23.829 3.638 40.189 1.00 49.94 106 MET A CA 1
ATOM 871 C C . MET A 1 106 ? -23.256 3.166 41.534 1.00 49.94 106 MET A C 1
ATOM 873 O O . MET A 1 106 ? -24.022 2.916 42.465 1.00 49.94 106 MET A O 1
ATOM 877 N N . SER A 1 107 ? -21.926 3.100 41.676 1.00 46.84 107 SER A N 1
ATOM 878 C CA . SER A 1 107 ? -21.281 2.836 42.972 1.00 46.84 107 SER A CA 1
ATOM 879 C C . SER A 1 107 ? -21.544 3.968 43.979 1.00 46.84 107 SER A C 1
ATOM 881 O O . SER A 1 107 ? -21.840 3.713 45.144 1.00 46.84 107 SER A O 1
ATOM 883 N N . PHE A 1 108 ? -21.532 5.224 43.517 1.00 49.03 108 PHE A N 1
ATOM 884 C CA . PHE A 1 108 ? -21.784 6.393 44.363 1.00 49.03 108 PHE A CA 1
ATOM 885 C C . PHE A 1 108 ? -23.280 6.676 44.600 1.00 49.03 108 PHE A C 1
ATOM 887 O O . PHE A 1 108 ? -23.665 7.092 45.688 1.00 49.03 108 PHE A O 1
ATOM 894 N N . SER A 1 109 ? -24.156 6.407 43.628 1.00 46.22 109 SER A N 1
ATOM 895 C CA . SER A 1 109 ? -25.594 6.704 43.729 1.00 46.22 109 SER A CA 1
ATOM 896 C C . SER A 1 109 ? -26.342 5.736 44.645 1.00 46.22 109 SER A C 1
ATOM 898 O O . SER A 1 109 ? -27.321 6.150 45.256 1.00 46.22 109 SER A O 1
ATOM 900 N N . ARG A 1 110 ? -25.830 4.515 44.882 1.00 49.91 110 ARG A N 1
ATOM 901 C CA . ARG A 1 110 ? -26.308 3.676 46.001 1.00 49.91 110 ARG A CA 1
ATOM 902 C C . ARG A 1 110 ? -26.073 4.318 47.376 1.00 49.91 110 ARG A C 1
ATOM 904 O O . ARG A 1 110 ? -26.675 3.882 48.351 1.00 49.91 110 ARG A O 1
ATOM 911 N N . SER A 1 111 ? -25.236 5.357 47.460 1.00 46.66 111 SER A N 1
ATOM 912 C CA . SER A 1 111 ? -25.049 6.166 48.667 1.00 46.66 111 SER A CA 1
ATOM 913 C C . SER A 1 111 ? -25.939 7.420 48.718 1.00 46.66 111 SER A C 1
ATOM 915 O O . SER A 1 111 ? -25.999 8.043 49.777 1.00 46.66 111 SER A O 1
ATOM 917 N N . ILE A 1 112 ? -26.613 7.822 47.627 1.00 52.38 112 ILE A N 1
ATOM 918 C CA . ILE A 1 112 ? -27.375 9.092 47.541 1.00 52.38 112 ILE A CA 1
ATOM 919 C C . ILE A 1 112 ? -28.827 8.880 47.060 1.00 52.38 112 ILE A C 1
ATOM 921 O O . ILE A 1 112 ? -29.494 9.809 46.616 1.00 52.38 112 ILE A O 1
ATOM 925 N N . ASP A 1 113 ? -29.424 7.711 47.301 1.00 50.84 113 ASP A N 1
ATOM 926 C CA . ASP A 1 113 ? -30.893 7.536 47.245 1.00 50.84 113 ASP A CA 1
ATOM 927 C C . ASP A 1 113 ? -31.632 8.225 48.422 1.00 50.84 113 ASP A C 1
ATOM 929 O O . ASP A 1 113 ? -32.728 7.843 48.833 1.00 50.84 113 ASP A O 1
ATOM 933 N N . GLY A 1 114 ? -31.042 9.298 48.960 1.00 47.22 114 GLY A N 1
ATOM 934 C CA . GLY A 1 114 ? -31.657 10.224 49.905 1.00 47.22 114 GLY A CA 1
ATOM 935 C C . GLY A 1 114 ? -32.101 11.561 49.298 1.00 47.22 114 GLY A C 1
ATOM 936 O O . GLY A 1 114 ? -32.845 12.279 49.964 1.00 47.22 114 GLY A O 1
ATOM 937 N N . HIS A 1 115 ? -31.701 11.936 48.072 1.00 45.34 115 HIS A N 1
ATOM 938 C CA . HIS A 1 115 ? -31.918 13.312 47.588 1.00 45.34 115 HIS A CA 1
ATOM 939 C C . HIS A 1 115 ? -32.644 13.407 46.238 1.00 45.34 115 HIS A C 1
ATOM 941 O O . HIS A 1 115 ? -32.081 13.556 45.160 1.00 45.34 115 HIS A O 1
ATOM 947 N N . LYS A 1 116 ? -33.967 13.320 46.374 1.00 47.59 116 LYS A N 1
ATOM 948 C CA . LYS A 1 116 ? -35.032 13.471 45.381 1.00 47.59 116 LYS A CA 1
ATOM 949 C C . LYS A 1 116 ? -34.885 14.690 44.458 1.00 47.59 116 LYS A C 1
ATOM 951 O O . LYS A 1 116 ? -34.498 15.767 44.895 1.00 47.59 116 LYS A O 1
ATOM 956 N N . LYS A 1 117 ? -35.481 14.529 43.267 1.00 46.19 117 LYS A N 1
ATOM 957 C CA . LYS A 1 117 ? -36.205 15.559 42.498 1.00 46.19 117 LYS A CA 1
ATOM 958 C C . LYS A 1 117 ? -35.407 16.832 42.201 1.00 46.19 117 LYS A C 1
ATOM 960 O O . LYS A 1 117 ? -35.559 17.804 42.921 1.00 46.19 117 LYS A O 1
ATOM 965 N N . LEU A 1 118 ? -34.731 16.902 41.061 1.00 50.97 118 LEU A N 1
ATOM 966 C CA . LEU A 1 118 ? -34.737 18.104 40.216 1.00 50.97 118 LEU A CA 1
ATOM 967 C C . LEU A 1 118 ? -34.048 17.775 38.883 1.00 50.97 118 LEU A C 1
ATOM 969 O O . LEU A 1 118 ? -33.187 16.913 38.851 1.00 50.97 118 LEU A O 1
ATOM 973 N N . PHE A 1 119 ? -34.390 18.502 37.822 1.00 49.88 119 PHE A N 1
ATOM 974 C CA . PHE A 1 119 ? -33.829 18.437 36.459 1.00 49.8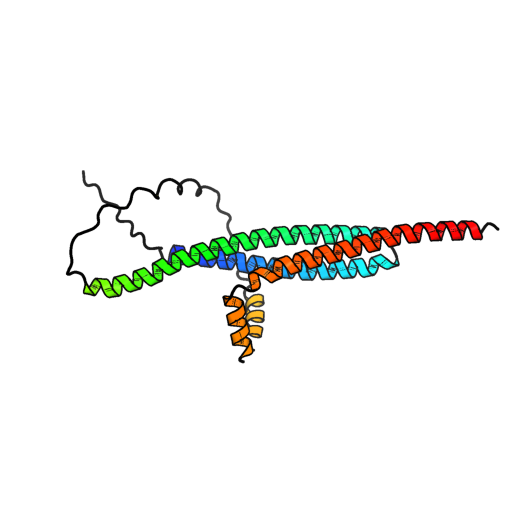8 119 PHE A CA 1
ATOM 975 C C . PHE A 1 119 ? -34.537 17.515 35.463 1.00 49.88 119 PHE A C 1
ATOM 977 O O . PHE A 1 119 ? -34.115 16.414 35.135 1.00 49.88 119 PHE A O 1
ATOM 984 N N . ARG A 1 120 ? -35.633 18.073 34.936 1.00 48.91 120 ARG A N 1
ATOM 985 C CA . ARG A 1 120 ? -36.574 17.507 33.966 1.00 48.91 120 ARG A CA 1
ATOM 986 C C . ARG A 1 120 ? -36.522 18.194 32.584 1.00 48.91 120 ARG A C 1
ATOM 988 O O . ARG A 1 120 ? -37.466 18.036 31.826 1.00 48.91 120 ARG A O 1
ATOM 995 N N . THR A 1 121 ? -35.507 19.000 32.243 1.00 49.22 121 THR A N 1
ATOM 996 C CA . THR A 1 121 ? -35.746 20.087 31.255 1.00 49.22 121 THR A CA 1
ATOM 997 C C . THR A 1 121 ? -34.771 20.208 30.073 1.00 49.22 121 THR A C 1
ATOM 999 O O . THR A 1 121 ? -34.927 21.130 29.285 1.00 49.22 121 THR A O 1
ATOM 1002 N N . THR A 1 122 ? -33.816 19.300 29.840 1.00 45.16 122 THR A N 1
ATOM 1003 C CA . THR A 1 122 ? -32.770 19.575 28.817 1.00 45.16 122 THR A CA 1
ATOM 1004 C C . THR A 1 122 ? -32.535 18.451 27.802 1.00 45.16 122 THR A C 1
ATOM 1006 O O . THR A 1 122 ? -31.397 18.118 27.491 1.00 45.16 122 THR A O 1
ATOM 1009 N N . ARG A 1 123 ? -33.607 17.851 27.261 1.00 42.34 123 ARG A N 1
ATOM 1010 C CA . ARG A 1 123 ? -33.534 16.762 26.262 1.00 42.34 123 ARG A CA 1
ATOM 1011 C C . ARG A 1 123 ? -34.497 16.995 25.089 1.00 42.34 123 ARG A C 1
ATOM 1013 O O . ARG A 1 123 ? -35.506 16.310 24.990 1.00 42.34 123 ARG A O 1
ATOM 1020 N N . SER A 1 124 ? -34.232 17.971 24.215 1.00 43.03 124 SER A N 1
ATOM 1021 C CA . SER A 1 124 ? -35.080 18.175 23.018 1.00 43.03 124 SER A CA 1
ATOM 1022 C C . SER A 1 124 ? -34.374 18.573 21.712 1.00 43.03 124 SER A C 1
ATOM 1024 O O . SER A 1 124 ? -35.071 18.820 20.736 1.00 43.03 124 SER A O 1
ATOM 1026 N N . ILE A 1 125 ? -33.033 18.611 21.628 1.00 47.62 125 ILE A N 1
ATOM 1027 C CA . ILE A 1 125 ? -32.354 19.181 20.436 1.00 47.62 125 ILE A CA 1
ATOM 1028 C C . ILE A 1 125 ? -31.514 18.173 19.609 1.00 47.62 125 ILE A C 1
ATOM 1030 O O . ILE A 1 125 ? -31.214 18.460 18.459 1.00 47.62 125 ILE A O 1
ATOM 1034 N N . LEU A 1 126 ? -31.189 16.965 20.093 1.00 47.97 126 LEU A N 1
ATOM 1035 C CA . LEU A 1 126 ? -30.156 16.111 19.452 1.00 47.97 126 LEU A CA 1
ATOM 1036 C C . LEU A 1 126 ? -30.630 14.879 18.648 1.00 47.97 126 LEU A C 1
ATOM 1038 O O . LEU A 1 126 ? -29.791 14.151 18.134 1.00 47.97 126 LEU A O 1
ATOM 1042 N N . THR A 1 127 ? -31.931 14.613 18.498 1.00 49.75 127 THR A N 1
ATOM 1043 C CA . THR A 1 127 ? -32.413 13.338 17.910 1.00 49.75 127 THR A CA 1
ATOM 1044 C C . THR A 1 127 ? -32.908 13.411 16.460 1.00 49.75 127 THR A C 1
ATOM 1046 O O . THR A 1 127 ? -33.558 12.470 16.011 1.00 49.75 127 THR A O 1
ATOM 1049 N N . ARG A 1 128 ? -32.629 14.480 15.699 1.00 41.53 128 ARG A N 1
ATOM 1050 C CA . ARG A 1 128 ? -33.213 14.642 14.350 1.00 41.53 128 ARG A CA 1
ATOM 1051 C C . ARG A 1 128 ? -32.381 14.149 13.158 1.00 41.53 128 ARG A C 1
ATOM 1053 O O . ARG A 1 128 ? -32.982 13.957 12.111 1.00 41.53 128 ARG A O 1
ATOM 1060 N N . ASP A 1 129 ? -31.090 13.839 13.319 1.00 40.75 129 ASP A N 1
ATOM 1061 C CA . ASP A 1 129 ? -30.205 13.597 12.156 1.00 40.75 129 ASP A CA 1
ATOM 1062 C C . ASP A 1 129 ? -29.613 12.172 12.053 1.00 40.75 129 ASP A C 1
ATOM 1064 O O . ASP A 1 129 ? -28.834 11.890 11.148 1.00 40.75 129 ASP A O 1
ATOM 1068 N N . ALA A 1 130 ? -29.968 11.241 12.947 1.00 43.34 130 ALA A N 1
ATOM 1069 C CA . ALA A 1 130 ? -29.341 9.908 12.999 1.00 43.34 130 ALA A CA 1
ATOM 1070 C C . ALA A 1 130 ? -30.134 8.775 12.311 1.00 43.34 130 ALA A C 1
ATOM 1072 O O . ALA A 1 130 ? -29.730 7.616 12.395 1.00 43.34 130 ALA A O 1
ATOM 1073 N N . HIS A 1 131 ? -31.262 9.070 11.656 1.00 41.50 131 HIS A N 1
ATOM 1074 C CA . HIS A 1 131 ? -32.220 8.034 11.247 1.00 41.50 131 HIS A CA 1
ATOM 1075 C C . HIS A 1 131 ? -32.107 7.538 9.789 1.00 41.50 131 HIS A C 1
ATOM 1077 O O . HIS A 1 131 ? -32.843 6.625 9.424 1.00 41.50 131 HIS A O 1
ATOM 1083 N N . ASP A 1 132 ? -31.159 8.046 8.990 1.00 41.56 132 ASP A N 1
ATOM 1084 C CA . ASP A 1 132 ? -31.139 7.808 7.530 1.00 41.56 132 ASP A CA 1
ATOM 1085 C C . ASP A 1 132 ? -30.046 6.843 7.010 1.00 41.56 132 ASP A C 1
ATOM 1087 O O . ASP A 1 132 ? -29.890 6.694 5.801 1.00 41.56 132 ASP A O 1
ATOM 1091 N N . CYS A 1 133 ? -29.291 6.141 7.869 1.00 44.78 133 CYS A N 1
ATOM 1092 C CA . CYS A 1 133 ? -28.114 5.367 7.414 1.00 44.78 133 CYS A CA 1
ATOM 1093 C C . CYS A 1 133 ? -28.138 3.844 7.651 1.00 44.78 133 CYS A C 1
ATOM 1095 O O . CYS A 1 133 ? -27.106 3.200 7.463 1.00 44.78 133 CYS A O 1
ATOM 1097 N N . VAL A 1 134 ? -29.260 3.226 8.035 1.00 45.03 134 VAL A N 1
ATOM 1098 C CA . VAL A 1 134 ? -29.300 1.771 8.299 1.00 45.03 134 VAL A CA 1
ATOM 1099 C C . VAL A 1 134 ? -30.398 1.091 7.492 1.00 45.03 134 VAL A C 1
ATOM 1101 O O . VAL A 1 134 ? -31.405 0.685 8.044 1.00 45.03 134 VAL A O 1
ATOM 1104 N N . ASP A 1 135 ? -30.170 0.949 6.187 1.00 43.41 135 ASP A N 1
ATOM 1105 C CA . ASP A 1 135 ? -30.798 -0.083 5.354 1.00 43.41 135 ASP A CA 1
ATOM 1106 C C . ASP A 1 135 ? -29.900 -0.352 4.137 1.00 43.41 135 ASP A C 1
ATOM 1108 O O . ASP A 1 135 ? -29.828 0.444 3.203 1.00 43.41 135 ASP A O 1
ATOM 1112 N N . GLY A 1 136 ? -29.154 -1.464 4.145 1.00 37.69 136 GLY A N 1
ATOM 1113 C CA . GLY A 1 136 ? -28.244 -1.765 3.036 1.00 37.69 136 GLY A CA 1
ATOM 1114 C C . GLY A 1 136 ? -27.368 -3.007 3.183 1.00 37.69 136 GLY A C 1
ATOM 1115 O O . GLY A 1 136 ? -26.163 -2.890 3.345 1.00 37.69 136 GLY A O 1
ATOM 1116 N N . GLN A 1 137 ? -27.995 -4.179 3.045 1.00 41.66 137 GLN A N 1
ATOM 1117 C CA . GLN A 1 137 ? -27.439 -5.461 2.571 1.00 41.66 137 GLN A CA 1
ATOM 1118 C C . GLN A 1 137 ? -26.295 -6.146 3.348 1.00 41.66 137 GLN A C 1
ATOM 1120 O O . GLN A 1 137 ? -25.138 -5.735 3.375 1.00 41.66 137 GLN A O 1
ATOM 1125 N N . GLY A 1 138 ? -26.637 -7.326 3.880 1.00 43.97 138 GLY A N 1
ATOM 1126 C CA . GLY A 1 138 ? -25.717 -8.275 4.490 1.00 43.97 138 GLY A CA 1
ATOM 1127 C C . GLY A 1 138 ? -24.714 -8.868 3.500 1.00 43.97 138 GLY A C 1
ATOM 1128 O O . GLY A 1 138 ? -25.080 -9.462 2.488 1.00 43.97 138 GLY A O 1
ATOM 1129 N N . ILE A 1 139 ? -23.437 -8.775 3.864 1.00 37.34 139 ILE A N 1
ATOM 1130 C CA . ILE A 1 139 ? -22.351 -9.547 3.265 1.00 37.34 139 ILE A CA 1
ATOM 1131 C C . ILE A 1 139 ? -21.932 -10.586 4.306 1.00 37.34 139 ILE A C 1
ATOM 1133 O O . ILE A 1 139 ? -21.433 -10.250 5.380 1.00 37.34 139 ILE A O 1
ATOM 1137 N N . GLY A 1 140 ? -22.184 -11.861 4.005 1.00 41.97 140 GLY A N 1
ATOM 1138 C CA . GLY A 1 140 ? -21.783 -12.988 4.840 1.00 41.97 140 GLY A CA 1
ATOM 1139 C C . GLY A 1 140 ? -20.263 -13.103 4.898 1.00 41.97 140 GLY A C 1
ATOM 1140 O O . GLY A 1 140 ? -19.628 -13.542 3.944 1.00 41.97 140 GLY A O 1
ATOM 1141 N N . PHE A 1 141 ? -19.684 -12.714 6.030 1.00 36.97 141 PHE A N 1
ATOM 1142 C CA . PHE A 1 141 ? -18.249 -12.756 6.280 1.00 36.97 141 PHE A CA 1
ATOM 1143 C C . PHE A 1 141 ? -17.879 -14.058 7.007 1.00 36.97 141 PHE A C 1
ATOM 1145 O O . PHE A 1 141 ? -17.823 -14.107 8.236 1.00 36.97 141 PHE A O 1
ATOM 1152 N N . ARG A 1 142 ? -17.684 -15.149 6.252 1.00 46.06 142 ARG A N 1
ATOM 1153 C CA . ARG A 1 142 ? -17.043 -16.375 6.762 1.00 46.06 142 ARG A CA 1
ATOM 1154 C C . ARG A 1 142 ? -15.551 -16.366 6.421 1.00 46.06 142 ARG A C 1
ATOM 1156 O O . ARG A 1 142 ? -15.173 -16.022 5.309 1.00 46.06 142 ARG A O 1
ATOM 1163 N N . ASP A 1 143 ? -14.765 -16.783 7.413 1.00 42.91 143 ASP A N 1
ATOM 1164 C CA . ASP A 1 143 ? -13.327 -17.088 7.410 1.00 42.91 143 ASP A CA 1
ATOM 1165 C C . ASP A 1 143 ? -12.304 -1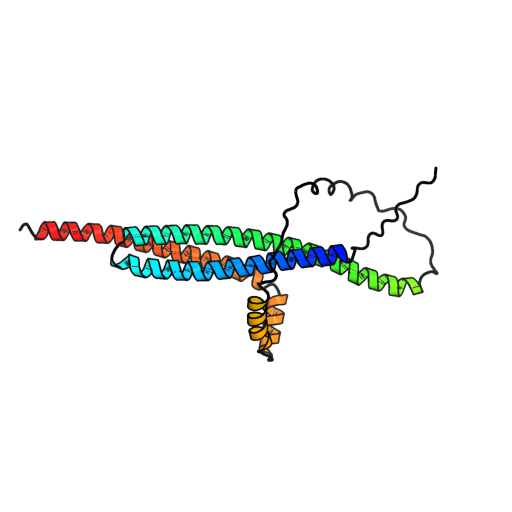5.942 7.292 1.00 42.91 143 ASP A C 1
ATOM 1167 O O . ASP A 1 143 ? -11.731 -15.673 6.241 1.00 42.91 143 ASP A O 1
ATOM 1171 N N . ILE A 1 144 ? -11.944 -15.359 8.449 1.00 46.59 144 ILE A N 1
ATOM 1172 C CA . ILE A 1 144 ? -10.632 -14.701 8.680 1.00 46.59 144 ILE A CA 1
ATOM 1173 C C . ILE A 1 144 ? -9.861 -15.324 9.869 1.00 46.59 144 ILE A C 1
ATOM 1175 O O . ILE A 1 144 ? -8.766 -14.895 10.232 1.00 46.59 144 ILE A O 1
ATOM 1179 N N . THR A 1 145 ? -10.339 -16.422 10.455 1.00 45.12 145 THR A N 1
ATOM 1180 C CA . THR A 1 145 ? -9.688 -17.065 11.615 1.00 45.12 145 THR A CA 1
ATOM 1181 C C . THR A 1 145 ? -8.317 -17.694 11.315 1.00 45.12 145 THR A C 1
ATOM 1183 O O . THR A 1 145 ? -7.587 -18.007 12.255 1.00 45.12 145 THR A O 1
ATOM 1186 N N . GLN A 1 146 ? -7.890 -17.782 10.050 1.00 45.06 146 GLN A N 1
ATOM 1187 C CA . GLN A 1 146 ? -6.581 -18.325 9.656 1.00 45.06 146 GLN A CA 1
ATOM 1188 C C . GLN A 1 146 ? -5.414 -17.314 9.699 1.00 45.06 146 GLN A C 1
ATOM 1190 O O . GLN A 1 146 ? -4.311 -17.629 9.260 1.00 45.06 146 GLN A O 1
ATOM 1195 N N . GLN A 1 147 ? -5.604 -16.099 10.231 1.00 44.53 147 GLN A N 1
ATOM 1196 C CA . GLN A 1 147 ? -4.533 -15.089 10.277 1.00 44.53 147 GLN A CA 1
ATOM 1197 C C . GLN A 1 147 ? -4.012 -14.732 11.678 1.00 44.53 147 GLN A C 1
ATOM 1199 O O . GLN A 1 147 ? -3.256 -13.774 11.836 1.00 44.53 147 GLN A O 1
ATOM 1204 N N . LYS A 1 148 ? -4.342 -15.530 12.701 1.00 40.47 148 LYS A N 1
ATOM 1205 C CA . LYS A 1 148 ? -3.800 -15.344 14.061 1.00 40.47 148 LYS A CA 1
ATOM 1206 C C . LYS A 1 148 ? -2.284 -15.602 14.155 1.00 40.47 148 LYS A C 1
ATOM 1208 O O . LYS A 1 148 ? -1.632 -15.049 15.036 1.00 40.47 148 LYS A O 1
ATOM 1213 N N . GLY A 1 149 ? -1.702 -16.376 13.231 1.00 42.44 149 GLY A N 1
ATOM 1214 C CA . GLY A 1 149 ? -0.277 -16.746 13.257 1.00 42.44 149 GLY A CA 1
ATOM 1215 C C . GLY A 1 149 ? 0.701 -15.600 12.961 1.00 42.44 149 GLY A C 1
ATOM 1216 O O . GLY A 1 149 ? 1.739 -15.495 13.610 1.00 42.44 149 GLY A O 1
ATOM 1217 N N . TYR A 1 150 ? 0.361 -14.689 12.043 1.00 43.62 150 TYR A N 1
ATOM 1218 C CA . TYR A 1 150 ? 1.274 -13.606 11.647 1.00 43.62 150 TYR A CA 1
ATOM 1219 C C . TYR A 1 150 ? 1.374 -12.499 12.702 1.00 43.62 150 TYR A C 1
ATOM 1221 O O . TYR A 1 150 ? 2.464 -11.997 12.972 1.00 43.62 150 TYR A O 1
ATOM 1229 N N . PHE A 1 151 ? 0.253 -12.150 13.341 1.00 43.56 151 PHE A N 1
ATOM 1230 C CA . PHE A 1 151 ? 0.246 -11.141 14.400 1.00 43.56 151 PHE A CA 1
ATOM 1231 C C . PHE A 1 151 ? 0.844 -11.692 15.696 1.00 43.56 151 PHE A C 1
ATOM 1233 O O . PHE A 1 151 ? 1.610 -10.992 16.341 1.00 43.56 151 PHE A O 1
ATOM 1240 N N . SER A 1 152 ? 0.585 -12.966 16.022 1.00 47.66 152 SER A N 1
ATOM 1241 C CA . SER A 1 152 ? 1.200 -13.666 17.156 1.00 47.66 152 SER A CA 1
ATOM 1242 C C . SER A 1 152 ? 2.727 -13.681 17.065 1.00 47.66 152 SER A C 1
ATOM 1244 O O . SER A 1 152 ? 3.378 -13.333 18.044 1.00 47.66 152 SER A O 1
ATOM 1246 N N . SER A 1 153 ? 3.306 -13.999 15.901 1.00 49.78 153 SER A N 1
ATOM 1247 C CA . SER A 1 153 ? 4.765 -14.029 15.734 1.00 49.78 153 SER A CA 1
ATOM 1248 C C . SER A 1 153 ? 5.396 -12.640 15.872 1.00 49.78 153 SER A C 1
ATOM 1250 O O . SER A 1 153 ? 6.443 -12.500 16.499 1.00 49.78 153 SER A O 1
ATOM 1252 N N . TRP A 1 154 ? 4.754 -11.596 15.339 1.00 47.06 154 TRP A N 1
ATOM 1253 C CA . TRP A 1 154 ? 5.242 -10.218 15.453 1.00 47.06 154 TRP A CA 1
ATOM 1254 C C . TRP A 1 154 ? 5.056 -9.651 16.874 1.00 47.06 154 TRP A C 1
ATOM 1256 O O . TRP A 1 154 ? 5.976 -9.048 17.425 1.00 47.06 154 TRP A O 1
ATOM 1266 N N . PHE A 1 155 ? 3.926 -9.942 17.534 1.00 50.06 155 PHE A N 1
ATOM 1267 C CA . PHE A 1 155 ? 3.718 -9.650 18.958 1.00 50.06 155 PHE A CA 1
ATOM 1268 C C . PHE A 1 155 ? 4.677 -10.436 19.856 1.00 50.06 155 PHE A C 1
ATOM 1270 O O . PHE A 1 155 ? 5.084 -9.910 20.885 1.00 50.06 155 PHE A O 1
ATOM 1277 N N . HIS A 1 156 ? 5.064 -11.661 19.489 1.00 58.72 156 HIS A N 1
ATOM 1278 C CA . HIS A 1 156 ? 6.063 -12.445 20.217 1.00 58.72 156 HIS A CA 1
ATOM 1279 C C . HIS A 1 156 ? 7.460 -11.837 20.110 1.00 58.72 156 HIS A C 1
ATOM 1281 O O . HIS A 1 156 ? 8.147 -11.794 21.123 1.00 58.72 156 HIS A O 1
ATOM 1287 N N . VAL A 1 157 ? 7.855 -11.317 18.943 1.00 59.94 157 VAL A N 1
ATOM 1288 C CA . VAL A 1 157 ? 9.126 -10.588 18.759 1.00 59.94 157 VAL A CA 1
ATOM 1289 C C . VAL A 1 157 ? 9.130 -9.268 19.541 1.00 59.94 157 VAL A C 1
ATOM 1291 O O . VAL A 1 157 ? 10.122 -8.914 20.171 1.00 59.94 157 VAL A O 1
ATOM 1294 N N . ILE A 1 158 ? 8.005 -8.552 19.589 1.00 51.28 158 ILE A N 1
ATOM 1295 C CA . ILE A 1 158 ? 7.888 -7.323 20.393 1.00 51.28 158 ILE A CA 1
ATOM 1296 C C . ILE A 1 158 ? 7.850 -7.637 21.898 1.00 51.28 158 ILE A C 1
ATOM 1298 O O . ILE A 1 158 ? 8.478 -6.941 22.696 1.00 51.28 158 ILE A O 1
ATOM 1302 N N . ASN A 1 159 ? 7.160 -8.705 22.309 1.00 53.88 159 ASN A N 1
ATOM 1303 C CA . ASN A 1 159 ? 7.092 -9.135 23.709 1.00 53.88 159 ASN A CA 1
ATOM 1304 C C . ASN A 1 159 ? 8.337 -9.903 24.182 1.00 53.88 159 ASN A C 1
ATOM 1306 O O . ASN A 1 159 ? 8.513 -10.047 25.395 1.00 53.88 159 ASN A O 1
ATOM 1310 N N . SER A 1 160 ? 9.210 -10.377 23.284 1.00 57.25 160 SER A N 1
ATOM 1311 C CA . SER A 1 160 ? 10.488 -10.989 23.669 1.00 57.25 160 SER A CA 1
ATOM 1312 C C . SER A 1 160 ? 11.504 -9.953 24.150 1.00 57.25 160 SER A C 1
ATOM 1314 O O . SER A 1 160 ? 12.402 -10.298 24.916 1.00 57.25 160 SER A O 1
ATOM 1316 N N . HIS A 1 161 ? 11.329 -8.671 23.810 1.00 48.25 161 HIS A N 1
ATOM 1317 C CA . HIS A 1 161 ? 12.107 -7.571 24.382 1.00 48.25 161 HIS A CA 1
ATOM 1318 C C . HIS A 1 161 ? 11.582 -7.182 25.776 1.00 48.25 161 HIS A C 1
ATOM 1320 O O . HIS A 1 161 ? 10.910 -6.166 25.973 1.00 48.25 161 HIS A O 1
ATOM 1326 N N . LYS A 1 162 ? 11.919 -7.990 26.790 1.00 50.38 162 LYS A N 1
ATOM 1327 C CA . LYS A 1 162 ? 11.677 -7.692 28.216 1.00 50.38 162 LYS A CA 1
ATOM 1328 C C . LYS A 1 162 ? 12.691 -6.674 28.774 1.00 50.38 162 LYS A C 1
ATOM 1330 O O . LYS A 1 162 ? 13.366 -6.947 29.760 1.00 50.38 162 LYS A O 1
ATOM 1335 N N . GLY A 1 163 ? 12.805 -5.506 28.141 1.00 70.44 163 GLY A N 1
ATOM 1336 C CA . GLY A 1 163 ? 13.711 -4.421 28.545 1.00 70.44 163 GLY A CA 1
ATOM 1337 C C . GLY A 1 163 ? 13.043 -3.043 28.548 1.00 70.44 163 GLY A C 1
ATOM 1338 O O . GLY A 1 163 ? 11.893 -2.897 28.127 1.00 70.44 163 GLY A O 1
ATOM 1339 N N . GLU A 1 164 ? 13.768 -2.021 29.014 1.00 57.16 164 GLU A N 1
ATOM 1340 C CA . GLU A 1 164 ? 13.336 -0.610 28.987 1.00 57.16 164 GLU A CA 1
ATOM 1341 C C . GLU A 1 164 ? 12.889 -0.160 27.588 1.00 57.16 164 GLU A C 1
ATOM 1343 O O . GLU A 1 164 ? 11.905 0.570 27.454 1.00 57.16 164 GLU A O 1
ATOM 1348 N N . GLU A 1 165 ? 13.522 -0.691 26.541 1.00 54.59 165 GLU A N 1
ATOM 1349 C CA . GLU A 1 165 ? 13.148 -0.418 25.154 1.00 54.59 165 GLU A CA 1
ATOM 1350 C C . GLU A 1 165 ? 11.723 -0.875 24.828 1.00 54.59 165 GLU A C 1
ATOM 1352 O O . GLU A 1 165 ? 10.956 -0.123 24.235 1.00 54.59 165 GLU A O 1
ATOM 1357 N N . GLY A 1 166 ? 11.284 -2.042 25.312 1.00 55.03 166 GLY A N 1
ATOM 1358 C CA . GLY A 1 166 ? 9.906 -2.510 25.121 1.00 55.03 166 GLY A CA 1
ATOM 1359 C C . GLY A 1 166 ? 8.858 -1.609 25.797 1.00 55.03 166 GLY A C 1
ATOM 1360 O O . GLY A 1 166 ? 7.703 -1.552 25.366 1.00 55.03 166 GLY A O 1
ATOM 1361 N N . ARG A 1 167 ? 9.235 -0.864 26.850 1.00 58.69 167 ARG A N 1
ATOM 1362 C CA . ARG A 1 167 ? 8.377 0.178 27.451 1.00 58.69 167 ARG A CA 1
ATOM 1363 C C . ARG A 1 167 ? 8.352 1.459 26.616 1.00 58.69 167 ARG A C 1
ATOM 1365 O O . ARG A 1 167 ? 7.287 2.067 26.523 1.00 58.69 167 ARG A O 1
ATOM 1372 N N . LEU A 1 168 ? 9.473 1.847 26.006 1.00 56.09 168 LEU A N 1
ATOM 1373 C CA . LEU A 1 168 ? 9.549 2.993 25.092 1.00 56.09 168 LEU A CA 1
ATOM 1374 C C . LEU A 1 168 ? 8.722 2.756 23.829 1.00 56.09 168 LEU A C 1
ATOM 1376 O O . LEU A 1 168 ? 7.900 3.606 23.492 1.00 56.09 168 LEU A O 1
ATOM 1380 N N . TRP A 1 169 ? 8.829 1.571 23.224 1.00 48.06 169 TRP A N 1
ATOM 1381 C CA . TRP A 1 169 ? 8.004 1.187 22.081 1.00 48.06 169 TRP A CA 1
ATOM 1382 C C . TRP A 1 169 ? 6.515 1.240 22.432 1.00 48.06 169 TRP A C 1
ATOM 1384 O O . TRP A 1 169 ? 5.758 1.916 21.744 1.00 48.06 169 TRP A O 1
ATOM 1394 N N . ARG A 1 170 ? 6.078 0.652 23.558 1.00 54.53 170 ARG A N 1
ATOM 1395 C CA . ARG A 1 170 ? 4.671 0.757 24.002 1.00 54.53 170 ARG A CA 1
ATOM 1396 C C . ARG A 1 170 ? 4.208 2.203 24.200 1.00 54.53 170 ARG A C 1
ATOM 1398 O O . ARG A 1 170 ? 3.105 2.537 23.784 1.00 54.53 170 ARG A O 1
ATOM 1405 N N . LYS A 1 171 ? 5.040 3.073 24.782 1.00 53.19 171 LYS A N 1
ATOM 1406 C CA . LYS A 1 171 ? 4.719 4.504 24.904 1.00 53.19 171 LYS A CA 1
ATOM 1407 C C . LYS A 1 171 ? 4.658 5.200 23.538 1.00 53.19 171 LYS A C 1
ATOM 1409 O O . LYS A 1 171 ? 3.768 6.012 23.334 1.00 53.19 171 LYS A O 1
ATOM 1414 N N . GLN A 1 172 ? 5.526 4.863 22.585 1.00 50.28 172 GLN A N 1
ATOM 1415 C CA . GLN A 1 172 ? 5.483 5.401 21.217 1.00 50.28 172 GLN A CA 1
ATOM 1416 C C . GLN A 1 172 ? 4.254 4.936 20.424 1.00 50.28 172 GLN A C 1
ATOM 1418 O O . GLN A 1 172 ? 3.665 5.747 19.705 1.00 50.28 172 GLN A O 1
ATOM 1423 N N . PHE A 1 173 ? 3.826 3.682 20.610 1.00 47.00 173 PHE A N 1
ATOM 1424 C CA . PHE A 1 173 ? 2.582 3.157 20.039 1.00 47.00 173 PHE A CA 1
ATOM 1425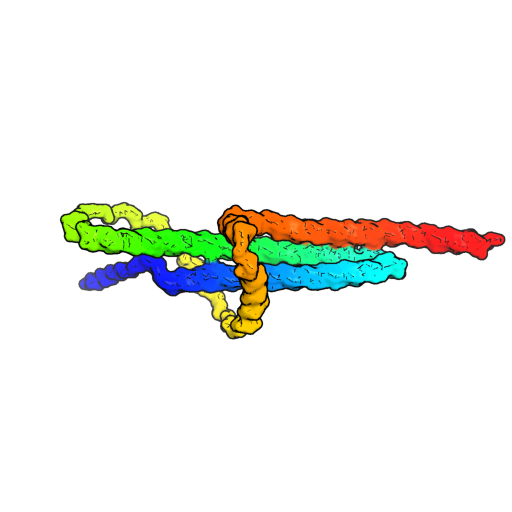 C C . PHE A 1 173 ? 1.347 3.866 20.614 1.00 47.00 173 PHE A C 1
ATOM 1427 O O . PHE A 1 173 ? 0.438 4.206 19.861 1.00 47.00 173 PHE A O 1
ATOM 1434 N N . VAL A 1 174 ? 1.346 4.169 21.917 1.00 49.94 174 VAL A N 1
ATOM 1435 C CA . VAL A 1 174 ? 0.247 4.883 22.595 1.00 49.94 174 VAL A CA 1
ATOM 1436 C C . VAL A 1 174 ? 0.256 6.395 22.303 1.00 49.94 174 VAL A C 1
ATOM 1438 O O . VAL A 1 174 ? -0.803 7.009 22.229 1.00 49.94 174 VAL A O 1
ATOM 1441 N N . CYS A 1 175 ? 1.416 7.009 22.049 1.00 49.47 175 CYS A N 1
ATOM 1442 C CA . CYS A 1 17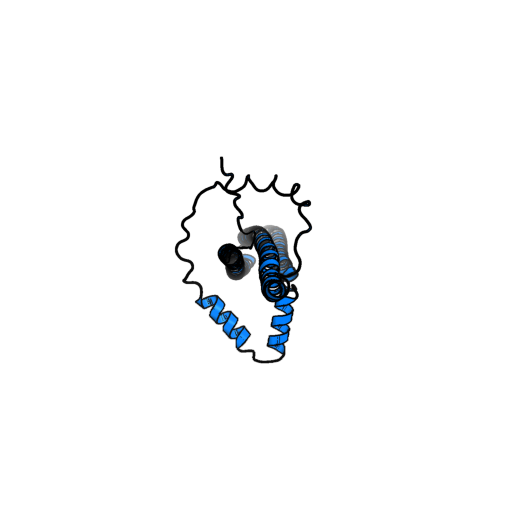5 ? 1.540 8.456 21.811 1.00 49.47 175 CYS A CA 1
ATOM 1443 C C . CYS A 1 175 ? 1.338 8.901 20.345 1.00 49.47 175 CYS A C 1
ATOM 1445 O O . CYS A 1 175 ? 1.734 10.004 19.973 1.00 49.47 175 CYS A O 1
ATOM 1447 N N . GLY A 1 176 ? 0.717 8.086 19.486 1.00 50.16 176 GLY A N 1
ATOM 1448 C CA . GLY A 1 176 ? 0.251 8.542 18.169 1.00 50.16 176 GLY A CA 1
ATOM 1449 C C . GLY A 1 176 ? 1.343 8.806 17.123 1.00 50.16 176 GLY A C 1
ATOM 1450 O O . GLY A 1 176 ? 1.048 9.373 16.072 1.00 50.16 176 GLY A O 1
ATOM 1451 N N . HIS A 1 177 ? 2.586 8.361 17.340 1.00 51.81 177 HIS A N 1
ATOM 1452 C CA . HIS A 1 177 ? 3.681 8.591 16.386 1.00 51.81 177 HIS A CA 1
ATOM 1453 C C . HIS A 1 177 ? 3.518 7.785 15.075 1.00 51.81 177 HIS A C 1
ATOM 1455 O O . HIS A 1 177 ? 4.013 8.179 14.019 1.00 51.81 177 HIS A O 1
ATOM 1461 N N . HIS A 1 178 ? 2.708 6.718 15.083 1.00 55.53 178 HIS A N 1
ATOM 1462 C CA . HIS A 1 178 ? 2.301 5.984 13.872 1.00 55.53 178 HIS A CA 1
ATOM 1463 C C . HIS A 1 178 ? 1.394 6.793 12.930 1.00 55.53 178 HIS A C 1
ATOM 1465 O O . HIS A 1 178 ? 1.160 6.362 11.795 1.00 55.53 178 HIS A O 1
ATOM 1471 N N . ARG A 1 179 ? 0.902 7.971 13.358 1.00 62.97 179 ARG A N 1
ATOM 1472 C CA . ARG A 1 179 ? 0.167 8.901 12.484 1.00 62.97 179 ARG A CA 1
ATOM 1473 C C . ARG A 1 179 ? 1.020 9.404 11.316 1.00 62.97 179 ARG A C 1
ATOM 1475 O O . ARG A 1 179 ? 0.448 9.721 10.279 1.00 62.97 179 ARG A O 1
ATOM 1482 N N . PHE A 1 180 ? 2.349 9.443 11.455 1.00 63.56 180 PHE A N 1
ATOM 1483 C CA . PHE A 1 180 ? 3.219 10.148 10.504 1.00 63.56 180 PHE A CA 1
ATOM 1484 C C . PHE A 1 180 ? 3.965 9.263 9.497 1.00 63.56 180 PHE A C 1
ATOM 1486 O O . PHE A 1 180 ? 4.189 9.681 8.364 1.00 63.56 180 PHE A O 1
ATOM 1493 N N . TRP A 1 181 ? 4.340 8.038 9.869 1.00 74.31 181 TRP A N 1
ATOM 1494 C CA . TRP A 1 181 ? 5.313 7.273 9.077 1.00 74.31 181 TRP A CA 1
ATOM 1495 C C . TRP A 1 181 ? 4.741 6.656 7.796 1.00 74.31 181 TRP A C 1
ATOM 1497 O O . TRP A 1 181 ? 5.426 6.574 6.786 1.00 74.31 181 TRP A O 1
ATOM 1507 N N . PHE A 1 182 ? 3.473 6.253 7.786 1.00 75.06 182 PHE A N 1
ATOM 1508 C CA . PHE A 1 182 ? 2.886 5.584 6.616 1.00 75.06 182 PHE A CA 1
ATOM 1509 C C . PHE A 1 182 ? 2.711 6.483 5.381 1.00 75.06 182 PHE A C 1
ATOM 1511 O O . PHE A 1 182 ? 3.101 6.064 4.290 1.00 75.06 182 PHE A O 1
ATOM 1518 N N . PRO A 1 183 ? 2.188 7.719 5.514 1.00 81.94 183 PRO A N 1
ATOM 1519 C CA . PRO A 1 183 ? 2.178 8.673 4.407 1.00 81.94 183 PRO A CA 1
ATOM 1520 C C . PRO A 1 183 ? 3.581 8.935 3.852 1.00 81.94 183 PRO A C 1
ATOM 1522 O O . PRO A 1 183 ? 3.748 9.050 2.639 1.00 81.94 183 PRO A O 1
ATOM 1525 N N . PHE A 1 184 ? 4.591 8.969 4.728 1.00 86.50 184 PHE A N 1
ATOM 1526 C CA . PHE A 1 184 ? 5.984 9.129 4.324 1.00 86.50 184 PHE A CA 1
ATOM 1527 C C . PHE A 1 184 ? 6.473 7.932 3.503 1.00 86.50 184 PHE A C 1
ATOM 1529 O O . PHE A 1 184 ? 7.049 8.127 2.440 1.00 86.50 184 PHE A O 1
ATOM 1536 N N . VAL A 1 185 ? 6.166 6.704 3.929 1.00 88.44 185 VAL A N 1
ATOM 1537 C CA . VAL A 1 185 ? 6.535 5.479 3.203 1.00 88.44 185 VAL A CA 1
ATOM 1538 C C . VAL A 1 185 ? 5.918 5.444 1.801 1.00 88.44 185 VAL A C 1
ATOM 1540 O O . VAL A 1 185 ? 6.635 5.244 0.825 1.00 88.44 185 VAL A O 1
ATOM 1543 N N . SER A 1 186 ? 4.611 5.692 1.668 1.00 89.25 186 SER A N 1
ATOM 1544 C CA . SER A 1 186 ? 3.960 5.716 0.346 1.00 89.25 186 SER A CA 1
ATOM 1545 C C . SER A 1 186 ? 4.518 6.828 -0.551 1.00 89.25 186 SER A C 1
ATOM 1547 O O . SER A 1 186 ? 4.738 6.599 -1.741 1.00 89.25 186 SER A O 1
ATOM 1549 N N . SER A 1 187 ? 4.807 8.002 0.018 1.00 92.44 187 SER A N 1
ATOM 1550 C CA . SER A 1 187 ? 5.426 9.111 -0.718 1.00 92.44 187 SER A CA 1
ATOM 1551 C C . SER A 1 187 ? 6.852 8.773 -1.158 1.00 92.44 187 SER A C 1
ATOM 1553 O O . SER A 1 187 ? 7.222 9.066 -2.290 1.00 92.44 187 SER A O 1
ATOM 1555 N N . ALA A 1 188 ? 7.638 8.107 -0.308 1.00 93.69 188 ALA A N 1
ATOM 1556 C CA . ALA A 1 188 ? 8.990 7.665 -0.633 1.00 93.69 188 ALA A CA 1
ATOM 1557 C C . ALA A 1 188 ? 8.996 6.664 -1.799 1.00 93.69 188 ALA A C 1
ATOM 1559 O O . ALA A 1 188 ? 9.808 6.803 -2.710 1.00 93.69 188 ALA A O 1
ATOM 1560 N N . PHE A 1 189 ? 8.057 5.711 -1.826 1.00 92.81 189 PHE A N 1
ATOM 1561 C CA . PHE A 1 189 ? 7.916 4.787 -2.956 1.00 92.81 189 PHE A CA 1
ATOM 1562 C C . PHE A 1 189 ? 7.505 5.497 -4.246 1.00 92.81 189 PHE A C 1
ATOM 1564 O O . PHE A 1 189 ? 8.080 5.234 -5.299 1.00 92.81 189 PHE A O 1
ATOM 1571 N N . LEU A 1 190 ? 6.562 6.440 -4.174 1.00 94.62 190 LEU A N 1
ATOM 1572 C CA . LEU A 1 190 ? 6.177 7.229 -5.342 1.00 94.62 190 LEU A CA 1
ATOM 1573 C C . LEU A 1 190 ? 7.375 8.010 -5.908 1.00 94.62 190 LEU A C 1
ATOM 1575 O O . LEU A 1 190 ? 7.598 7.998 -7.115 1.00 94.62 190 LEU A O 1
ATOM 1579 N N . MET A 1 191 ? 8.170 8.632 -5.033 1.00 95.81 191 MET A N 1
ATOM 1580 C CA . MET A 1 191 ? 9.390 9.348 -5.415 1.00 95.81 191 MET A CA 1
ATOM 1581 C C . MET A 1 191 ? 10.436 8.407 -6.023 1.00 95.81 191 MET A C 1
ATOM 1583 O O . MET A 1 191 ? 11.047 8.754 -7.029 1.00 95.81 191 MET A O 1
ATOM 1587 N N . LEU A 1 192 ? 10.609 7.202 -5.470 1.00 95.44 192 LEU A N 1
ATOM 1588 C CA . LEU A 1 192 ? 11.519 6.187 -6.006 1.00 95.44 192 LEU A CA 1
ATOM 1589 C C . LEU A 1 192 ? 11.164 5.819 -7.454 1.00 95.44 192 LEU A C 1
ATOM 1591 O O . LEU A 1 192 ? 12.015 5.897 -8.339 1.00 95.44 192 LEU A O 1
ATOM 1595 N N . PHE A 1 193 ? 9.903 5.467 -7.717 1.00 95.38 193 PHE A N 1
ATOM 1596 C CA . PHE A 1 193 ? 9.470 5.101 -9.068 1.00 95.38 193 PHE A CA 1
ATOM 1597 C C . PHE A 1 193 ? 9.454 6.290 -10.031 1.00 95.38 193 PHE A C 1
ATOM 1599 O O . PHE A 1 193 ? 9.701 6.112 -11.221 1.00 95.38 193 PHE A O 1
ATOM 1606 N N . PHE A 1 194 ? 9.234 7.508 -9.532 1.00 96.25 194 PHE A N 1
ATOM 1607 C CA . PHE A 1 194 ? 9.386 8.720 -10.332 1.00 96.25 194 PHE A CA 1
ATOM 1608 C C . PHE A 1 194 ? 10.840 8.929 -10.781 1.00 96.25 194 PHE A C 1
ATOM 1610 O O . PHE A 1 194 ? 11.086 9.232 -11.947 1.00 96.25 194 PHE A O 1
ATOM 1617 N N . VAL A 1 195 ? 11.814 8.692 -9.896 1.00 96.25 195 VAL A N 1
ATOM 1618 C CA . VAL A 1 195 ? 13.240 8.718 -10.258 1.00 96.25 195 VAL A CA 1
ATOM 1619 C C . VAL A 1 195 ? 13.560 7.634 -11.289 1.00 96.25 195 VAL A C 1
ATOM 1621 O O . VAL A 1 195 ? 14.215 7.930 -12.284 1.00 96.25 195 VAL A O 1
ATOM 1624 N N . PHE A 1 196 ? 13.059 6.408 -11.115 1.00 96.00 196 PHE A N 1
ATOM 1625 C CA . PHE A 1 196 ? 13.229 5.332 -12.105 1.00 96.00 196 PHE A CA 1
ATOM 1626 C C . PHE A 1 196 ? 12.649 5.701 -13.474 1.00 96.00 196 PHE A C 1
ATOM 1628 O O . PHE A 1 196 ? 13.268 5.447 -14.508 1.00 96.00 196 PHE A O 1
ATOM 1635 N N . LEU A 1 197 ? 11.495 6.366 -13.491 1.00 95.50 197 LEU A N 1
ATOM 1636 C CA . LEU A 1 197 ? 10.877 6.850 -14.718 1.00 95.50 197 LEU A CA 1
ATOM 1637 C C . LEU A 1 197 ? 11.758 7.904 -15.407 1.00 95.50 197 LEU A C 1
ATOM 1639 O O . LEU A 1 197 ? 12.000 7.796 -16.606 1.00 95.50 197 LEU A O 1
ATOM 1643 N N . ILE A 1 198 ? 12.299 8.870 -14.656 1.00 95.94 198 ILE A N 1
ATOM 1644 C CA . ILE A 1 198 ? 13.237 9.872 -15.189 1.00 95.94 198 ILE A CA 1
ATOM 1645 C C . ILE A 1 198 ? 14.489 9.202 -15.765 1.00 95.94 198 ILE A C 1
ATOM 1647 O O . ILE A 1 198 ? 14.879 9.510 -16.889 1.00 95.94 198 ILE A O 1
ATOM 1651 N N . VAL A 1 199 ? 15.104 8.273 -15.029 1.00 93.88 199 VAL A N 1
ATOM 1652 C CA . VAL A 1 199 ? 16.307 7.555 -15.483 1.00 93.88 199 VAL A CA 1
ATOM 1653 C C . VAL A 1 199 ? 16.026 6.781 -16.772 1.00 93.88 199 VAL A C 1
ATOM 1655 O O . VAL A 1 199 ? 16.821 6.848 -17.707 1.00 93.88 199 VAL A O 1
ATOM 1658 N N . SER A 1 200 ? 14.877 6.108 -16.858 1.00 92.88 200 SER A N 1
ATOM 1659 C CA . SER A 1 200 ? 14.473 5.376 -18.064 1.00 92.88 200 SER A CA 1
ATOM 1660 C C . SER A 1 200 ? 14.293 6.304 -19.266 1.00 92.88 200 SER A C 1
ATOM 1662 O O . SER A 1 200 ? 14.737 5.979 -20.363 1.00 92.88 200 SER A O 1
ATOM 1664 N N . ILE A 1 201 ? 13.697 7.483 -19.060 1.00 93.50 201 ILE A N 1
ATOM 1665 C CA . ILE A 1 201 ? 13.546 8.496 -20.111 1.00 93.50 201 ILE A CA 1
ATOM 1666 C C . ILE A 1 201 ? 14.920 8.971 -20.600 1.00 93.50 201 ILE A C 1
ATOM 1668 O O . ILE A 1 201 ? 15.153 9.007 -21.806 1.00 93.50 201 ILE A O 1
ATOM 1672 N N . ILE A 1 202 ? 15.846 9.291 -19.687 1.00 93.44 202 ILE A N 1
ATOM 1673 C CA . ILE A 1 202 ? 17.208 9.717 -20.052 1.00 93.44 202 ILE A CA 1
ATOM 1674 C C . ILE A 1 202 ? 17.909 8.620 -20.866 1.00 93.44 202 ILE A C 1
ATOM 1676 O O . ILE A 1 202 ? 18.445 8.910 -21.934 1.00 93.44 202 ILE A O 1
ATOM 1680 N N . ALA A 1 203 ? 17.848 7.363 -20.415 1.00 89.69 203 ALA A N 1
ATOM 1681 C CA . ALA A 1 203 ? 18.464 6.232 -21.109 1.00 89.69 203 ALA A CA 1
ATOM 1682 C C . ALA A 1 203 ? 17.913 6.041 -22.534 1.00 89.69 203 ALA A C 1
ATOM 1684 O O . ALA A 1 203 ? 18.685 5.821 -23.466 1.00 89.69 203 ALA A O 1
ATOM 1685 N N . MET A 1 204 ? 16.598 6.198 -22.731 1.00 89.81 204 MET A N 1
ATOM 1686 C CA . MET A 1 204 ? 15.982 6.130 -24.062 1.00 89.81 204 MET A CA 1
ATOM 1687 C C . MET A 1 204 ? 16.524 7.203 -25.016 1.00 89.81 204 MET A C 1
ATOM 1689 O O . MET A 1 204 ? 16.783 6.904 -26.181 1.00 89.81 204 MET A O 1
ATOM 1693 N N . PHE A 1 205 ? 16.730 8.434 -24.538 1.00 89.44 205 PHE A N 1
ATOM 1694 C CA . PHE A 1 205 ? 17.279 9.514 -25.364 1.00 89.44 205 PHE A CA 1
ATOM 1695 C C . PHE A 1 205 ? 18.785 9.371 -25.613 1.00 89.44 205 PHE A C 1
ATOM 1697 O O . PHE A 1 205 ? 19.251 9.680 -26.708 1.00 89.44 205 PHE A O 1
ATOM 1704 N N . SER A 1 206 ? 19.550 8.869 -24.640 1.00 88.69 206 SER A N 1
ATOM 1705 C CA . SER A 1 206 ? 20.987 8.624 -24.810 1.00 88.69 206 SER A CA 1
ATOM 1706 C C . SER A 1 206 ? 21.278 7.461 -25.764 1.00 88.69 206 SER A C 1
ATOM 1708 O O . SER A 1 206 ? 22.200 7.557 -26.571 1.00 88.69 206 SER A O 1
ATOM 1710 N N . GLY A 1 207 ? 20.480 6.388 -25.722 1.00 76.38 207 GLY A N 1
ATOM 1711 C CA . GLY A 1 207 ? 20.642 5.236 -26.615 1.00 76.38 207 GLY A CA 1
ATOM 1712 C C . GLY A 1 207 ? 20.319 5.545 -28.081 1.00 76.38 207 GLY A C 1
ATOM 1713 O O . GLY A 1 207 ? 20.977 5.021 -28.979 1.00 76.38 207 GLY A O 1
ATOM 1714 N N . ALA A 1 208 ? 19.361 6.442 -28.337 1.00 64.12 208 ALA A N 1
ATOM 1715 C CA . ALA A 1 208 ? 18.993 6.843 -29.696 1.00 64.12 208 ALA A CA 1
ATOM 1716 C C . ALA A 1 208 ? 20.148 7.533 -30.449 1.00 64.12 208 ALA A C 1
ATOM 1718 O O . ALA A 1 208 ? 20.319 7.302 -31.641 1.00 64.12 208 ALA A O 1
ATOM 1719 N N . GLY A 1 209 ? 20.979 8.320 -29.754 1.00 61.41 209 GLY A N 1
ATOM 1720 C CA . GLY A 1 209 ? 22.115 9.008 -30.375 1.00 61.41 209 GLY A CA 1
ATOM 1721 C C . GLY A 1 209 ? 23.299 8.096 -30.719 1.00 61.41 209 GLY A C 1
ATOM 1722 O O . GLY A 1 209 ? 24.023 8.369 -31.670 1.00 61.41 209 GLY A O 1
ATOM 1723 N N . GLY A 1 210 ? 23.500 6.998 -29.981 1.00 61.50 210 GLY A N 1
ATOM 1724 C CA . GLY A 1 210 ? 24.640 6.094 -30.197 1.00 61.50 210 GLY A CA 1
ATOM 1725 C C . GLY A 1 210 ? 24.523 5.256 -31.473 1.00 61.50 210 GLY A C 1
ATOM 1726 O O . GLY A 1 210 ? 25.484 5.140 -32.231 1.00 61.50 210 GLY A O 1
ATOM 1727 N N . ALA A 1 211 ? 23.328 4.726 -31.751 1.00 62.78 211 ALA A N 1
ATOM 1728 C CA . ALA A 1 211 ? 23.095 3.859 -32.909 1.00 62.78 211 ALA A CA 1
ATOM 1729 C C . ALA A 1 211 ? 23.194 4.599 -34.258 1.00 62.78 211 ALA A C 1
ATOM 1731 O O . ALA A 1 211 ? 23.490 3.992 -35.288 1.00 62.78 211 ALA A O 1
ATOM 1732 N N . GLU A 1 212 ? 22.942 5.909 -34.271 1.00 65.31 212 GLU A N 1
ATOM 1733 C CA . GLU A 1 212 ? 23.029 6.735 -35.478 1.00 65.31 212 GLU A CA 1
ATOM 1734 C C . GLU A 1 212 ? 24.483 7.123 -35.799 1.00 65.31 212 GLU A C 1
ATOM 1736 O O . GLU A 1 212 ? 24.880 7.144 -36.965 1.00 65.31 212 GLU A O 1
ATOM 1741 N N . ILE A 1 213 ? 25.317 7.311 -34.769 1.00 66.25 213 ILE A N 1
ATOM 1742 C CA . ILE A 1 213 ? 26.754 7.582 -34.922 1.00 66.25 213 ILE A CA 1
ATOM 1743 C C . ILE A 1 213 ? 27.504 6.341 -35.434 1.00 66.25 213 ILE A C 1
ATOM 1745 O O . ILE A 1 213 ? 28.333 6.467 -36.333 1.00 66.25 213 ILE A O 1
ATOM 1749 N N . GLU A 1 214 ? 27.195 5.137 -34.940 1.00 73.31 214 GLU A N 1
ATOM 1750 C CA . GLU A 1 214 ? 27.824 3.905 -35.452 1.00 73.31 214 GLU A CA 1
ATOM 1751 C C . GLU A 1 214 ? 27.483 3.625 -36.923 1.00 73.31 214 GLU A C 1
ATOM 1753 O O . GLU A 1 214 ? 28.361 3.209 -37.681 1.00 73.31 214 GLU A O 1
ATOM 1758 N N . ARG A 1 215 ? 26.250 3.916 -37.369 1.00 75.31 215 ARG A N 1
ATOM 1759 C CA . ARG A 1 215 ? 25.910 3.838 -38.803 1.00 75.31 215 ARG A CA 1
ATOM 1760 C C . ARG A 1 215 ? 26.706 4.833 -39.642 1.00 75.31 215 ARG A C 1
ATOM 1762 O O . ARG A 1 215 ? 27.168 4.466 -40.714 1.00 75.31 215 ARG A O 1
ATOM 1769 N N . SER A 1 216 ? 26.899 6.058 -39.150 1.00 76.06 216 SER A N 1
ATOM 1770 C CA . SER A 1 216 ? 27.665 7.089 -39.861 1.00 76.06 216 SER A CA 1
ATOM 1771 C C . SER A 1 216 ? 29.150 6.749 -40.017 1.00 76.06 216 SER A C 1
ATOM 1773 O O . SER A 1 216 ? 29.770 7.237 -40.957 1.00 76.06 216 SER A O 1
ATOM 1775 N N . ILE A 1 217 ? 29.736 5.980 -39.097 1.00 81.38 217 ILE A N 1
ATOM 1776 C CA . ILE A 1 217 ? 31.167 5.635 -39.121 1.00 81.38 217 ILE A CA 1
ATOM 1777 C C . ILE A 1 217 ? 31.429 4.368 -39.955 1.00 81.38 217 ILE A C 1
ATOM 1779 O O . ILE A 1 217 ? 32.513 4.212 -40.504 1.00 81.38 217 ILE A O 1
ATOM 1783 N N . GLY A 1 218 ? 30.449 3.468 -40.087 1.00 78.50 218 GLY A N 1
ATOM 1784 C CA . GLY A 1 218 ? 30.594 2.234 -40.870 1.00 78.50 218 GLY A CA 1
ATOM 1785 C C . GLY A 1 218 ? 30.523 2.404 -42.395 1.00 78.50 218 GLY A C 1
ATOM 1786 O O . GLY A 1 218 ? 30.824 1.454 -43.113 1.00 78.50 218 GLY A O 1
ATOM 1787 N N . GLU A 1 219 ? 30.119 3.577 -42.893 1.00 76.69 219 GLU A N 1
ATOM 1788 C CA . GLU A 1 219 ? 29.962 3.863 -44.332 1.00 76.69 219 GLU A CA 1
ATOM 1789 C C . GLU A 1 219 ? 31.125 4.670 -44.952 1.00 76.69 219 GLU A C 1
ATOM 1791 O O . GLU A 1 219 ? 31.101 4.933 -46.156 1.00 76.69 219 GLU A O 1
ATOM 1796 N N . THR A 1 220 ? 32.145 5.047 -44.169 1.00 68.75 220 THR A N 1
ATOM 1797 C CA . THR A 1 220 ? 33.359 5.755 -44.638 1.00 68.75 220 THR A CA 1
ATOM 1798 C C . THR A 1 220 ? 34.562 4.835 -44.754 1.00 68.75 220 THR A C 1
ATOM 1800 O O . THR A 1 220 ? 35.272 4.927 -45.781 1.00 68.75 220 THR A O 1
#

Secondary structure (DSSP, 8-state):
----------SPPHHHHHHHHHHHHHHHHHHHHHHHHHHHHHHHHHHHHHHHHHH-HHHHHHHHHHHHHHHHHHHHHHHHHHHHHHHHHHHHHHHHHHHHHHHHHHHHHTT-TT---------SSSSSSSSSS-----------GGGHHHHHHHHHHHHH--SHHHHHHHHHHHTTTHHHHHHHHHHHHHHHHHHHHHHHHHHHHHHHHHHHHHHHHHT-

pLDDT: mean 73.21, std 21.33, range [36.97, 98.12]